Protein AF-0000000087095714 (afdb_homodimer)

Sequence (346 aa):
MQPAPKSRKRKSDAVEASDDAPAPKKATTTKKKKDDDPLPDLSGIALPGDDDMSVPIYDSCQAVRTKINAHLRKPGVTKAAYGADSEHKIAGNLLTNFLAKKGPTAGNTSSVFYAAYVFFEKLRIRDGKPKNKTREEMEARWGPDGFDREHDSSRGYFCAAGTAPVVDKGGWMMQPAPKSRKRKSDAVEASDDAPAPKKATTTKKKKDDDPLPDLSGIALPGDDDMSVPIYDSCQAVRTKINAHLRKPGVTKAAYGADSEHKIAGNLLTNFLAKKGPTAGNTSSVFYAAYVFFEKLRIRDGKPKNKTREEMEARWGPDGFDREHDSSRGYFCAAGTAPVVDKGGWM

Secondary structure (DSSP, 8-state):
----------------------------------TT-SS---TT---TTGGGT-PPP-S-HHHHHHHHHHHHTSTT--HHHHHHHSSS---HHHHHHHHH--SSSTTTT-HHHHHHHHHHHHHHHHTTPPPPHHHHHHHHHHGGG-S--SS-TT------SSS-----TTS--/----------------------------------TT-SS---TT---TTGGGT-PPP-S-HHHHHHHHHHHHTSTT--HHHHHHHSSS---HHHHHHHHH--SSSTTTT-HHHHHHHHHHHHHHHHTTPPPPHHHHHHHHHHGGG-S--SS-TT------SSS-----TTS--

Solvent-accessible surface area (backbone atoms only — not comparable to full-atom values): 21896 Å² total; per-residue (Å²): 138,84,83,79,80,81,77,79,79,77,83,75,79,77,76,78,75,78,75,72,65,75,73,76,76,79,73,78,70,74,77,69,78,56,92,78,49,70,65,81,86,57,84,87,58,82,58,82,45,48,89,62,64,57,51,59,38,58,61,42,38,40,55,49,43,51,52,51,54,56,53,50,67,38,82,82,44,43,71,66,55,57,21,59,69,35,94,52,66,39,36,66,66,54,47,52,52,51,63,68,49,66,54,57,46,40,52,42,59,38,64,53,52,54,36,50,49,54,51,52,52,45,50,34,59,74,69,67,49,76,84,51,70,67,40,54,51,35,41,71,72,46,41,88,63,26,51,72,49,77,65,64,62,69,65,55,77,76,56,58,88,75,66,77,76,71,77,53,88,85,78,56,130,138,84,85,80,79,79,77,78,80,79,80,75,80,75,77,77,75,79,74,74,65,74,74,75,76,76,70,76,70,73,77,69,80,55,94,79,48,69,64,80,87,58,85,87,60,83,56,81,45,49,88,63,63,56,52,59,38,59,61,42,38,40,55,50,44,52,51,50,53,57,53,50,66,37,82,82,43,43,70,65,56,57,21,59,69,35,95,52,66,40,37,65,65,56,47,51,55,53,62,70,48,67,54,56,44,40,52,41,59,40,63,53,51,54,35,50,49,53,51,53,53,46,49,34,58,75,69,68,49,75,84,51,72,65,40,54,52,35,42,70,72,45,41,88,63,27,52,72,49,77,64,64,62,69,64,57,76,77,59,58,88,76,66,75,79,72,78,55,87,86,76,59,132

InterPro domains:
  IPR056143 Domain of unknown function DUF7726 [PF24852] (55-129)

Foldseek 3Di:
DDPDDPDDPDPPPPPPPPPPPPDPDPPPPPPPPPPPQPADDLVVPDDPPVVVLQQAFLFFLQRLLVVVVVVCPDPPHHLQCVQPRFPHHDDSVLNVVSNPDDDRQACLQPPCSSRSRVRVVSVCVVVVHDDDPSSVVSCVVVPRRHDDNDDHPPPDPPPPVPDDPPCDDPNDD/DDDDPPPDPDPPPPPPPPCVVPDPPPPPPPPPCPPPQPADDLVPPDDPPVVVLQQAFLFFLQRLLVVVVVVCPDPPHHLQCVQPRFPHHDDSVLNVVSNPDDDRQACLQPPCSSRSRVRVVSVCVVVVHDDDPSSVVSCVVVPRRHDDNDDHPPPDPPPPVPDDPPPDDPNDD

Structure (mmCIF, N/CA/C/O backbone):
data_AF-0000000087095714-model_v1
#
loop_
_entity.id
_entity.type
_entity.pdbx_description
1 polymer 'DUF7726 domain-containing protein'
#
loop_
_atom_site.group_PDB
_atom_site.id
_atom_site.type_symbol
_atom_site.label_atom_id
_atom_site.label_alt_id
_atom_site.label_comp_id
_atom_site.label_asym_id
_atom_site.label_entity_id
_atom_site.label_seq_id
_atom_site.pdbx_PDB_ins_code
_atom_site.Cartn_x
_atom_site.Cartn_y
_atom_site.Cartn_z
_atom_site.occupancy
_atom_site.B_iso_or_equiv
_atom_site.auth_seq_id
_atom_site.auth_comp_id
_atom_site.auth_asym_id
_atom_site.auth_atom_id
_atom_site.pdbx_PDB_model_num
ATOM 1 N N . MET A 1 1 ? 56.344 -67.938 4.688 1 30.33 1 MET A N 1
ATOM 2 C CA . MET A 1 1 ? 55.906 -67.062 5.785 1 30.33 1 MET A CA 1
ATOM 3 C C . MET A 1 1 ? 54.438 -66.688 5.609 1 30.33 1 MET A C 1
ATOM 5 O O . MET A 1 1 ? 53.969 -66.562 4.484 1 30.33 1 MET A O 1
ATOM 9 N N . GLN A 1 2 ? 53.562 -66.875 6.691 1 33.34 2 GLN A N 1
ATOM 10 C CA . GLN A 1 2 ? 52.156 -67.062 6.934 1 33.34 2 GLN A CA 1
ATOM 11 C C . GLN A 1 2 ? 51.406 -65.75 6.715 1 33.34 2 GLN A C 1
ATOM 13 O O . GLN A 1 2 ? 51.844 -64.688 7.137 1 33.34 2 GLN A O 1
ATOM 18 N N . PRO A 1 3 ? 50.5 -65.625 5.664 1 35.03 3 PRO A N 1
ATOM 19 C CA . PRO A 1 3 ? 49.75 -64.438 5.223 1 35.03 3 PRO A CA 1
ATOM 20 C C . PRO A 1 3 ? 48.906 -63.812 6.336 1 35.03 3 PRO A C 1
ATOM 22 O O . PRO A 1 3 ? 48.469 -64.5 7.242 1 35.03 3 PRO A O 1
ATOM 25 N N . ALA A 1 4 ? 49.188 -62.562 6.836 1 38.31 4 ALA A N 1
ATOM 26 C CA . ALA A 1 4 ? 48.688 -61.781 7.969 1 38.31 4 ALA A CA 1
ATOM 27 C C . ALA A 1 4 ? 47.156 -61.688 7.891 1 38.31 4 ALA A C 1
ATOM 29 O O . ALA A 1 4 ? 46.594 -61.469 6.809 1 38.31 4 ALA A O 1
ATOM 30 N N . PRO A 1 5 ? 46.375 -62.156 8.922 1 32.22 5 PRO A N 1
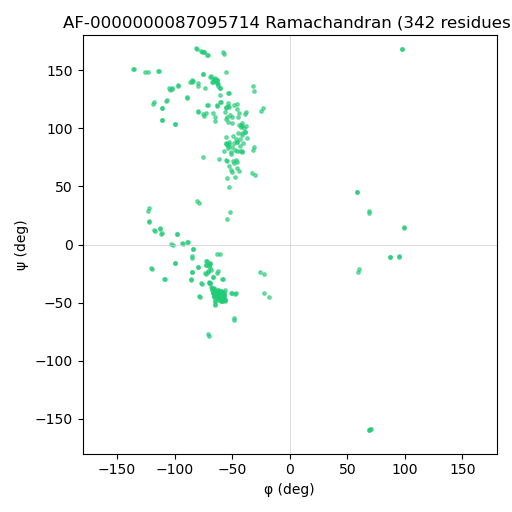ATOM 31 C CA . PRO A 1 5 ? 44.906 -62.375 9.031 1 32.22 5 PRO A CA 1
ATOM 32 C C . PRO A 1 5 ? 44.125 -61.062 8.938 1 32.22 5 PRO A C 1
ATOM 34 O O . PRO A 1 5 ? 44.594 -60 9.406 1 32.22 5 PRO A O 1
ATOM 37 N N . LYS A 1 6 ? 43.438 -60.781 7.816 1 33.06 6 LYS A N 1
ATOM 38 C CA . LYS A 1 6 ? 42.625 -59.625 7.5 1 33.06 6 LYS A CA 1
ATOM 39 C C . LYS A 1 6 ? 41.562 -59.375 8.57 1 33.06 6 LYS A C 1
ATOM 41 O O . LYS A 1 6 ? 40.781 -60.281 8.859 1 33.06 6 LYS A O 1
ATOM 46 N N . SER A 1 7 ? 41.938 -58.656 9.742 1 27.3 7 SER A N 1
ATOM 47 C CA . SER A 1 7 ? 41.094 -58.438 10.906 1 27.3 7 SER A CA 1
ATOM 48 C C . SER A 1 7 ? 39.75 -57.812 10.508 1 27.3 7 SER A C 1
ATOM 50 O O . SER A 1 7 ? 39.656 -57.031 9.57 1 27.3 7 SER A O 1
ATOM 52 N N . ARG A 1 8 ? 38.625 -58.562 10.805 1 28.52 8 ARG A N 1
ATOM 53 C CA . ARG A 1 8 ? 37.188 -58.375 10.641 1 28.52 8 ARG A CA 1
ATOM 54 C C . ARG A 1 8 ? 36.719 -57.094 11.352 1 28.52 8 ARG A C 1
ATOM 56 O O . ARG A 1 8 ? 36.812 -57 12.578 1 28.52 8 ARG A O 1
ATOM 63 N N . LYS A 1 9 ? 36.906 -55.938 10.719 1 26.12 9 LYS A N 1
ATOM 64 C CA . LYS A 1 9 ? 36.469 -54.688 11.289 1 26.12 9 LYS A CA 1
ATOM 65 C C . LYS A 1 9 ? 35.031 -54.75 11.734 1 26.12 9 LYS A C 1
ATOM 67 O O . LYS A 1 9 ? 34.156 -55.156 10.969 1 26.12 9 LYS A O 1
ATOM 72 N N . ARG A 1 10 ? 34.75 -54.844 13.086 1 25.97 10 ARG A N 1
ATOM 73 C CA . ARG A 1 10 ? 33.5 -54.906 13.852 1 25.97 10 ARG A CA 1
ATOM 74 C C . ARG A 1 10 ? 32.594 -53.719 13.547 1 25.97 10 ARG A C 1
ATOM 76 O O . ARG A 1 10 ? 33.031 -52.562 13.578 1 25.97 10 ARG A O 1
ATOM 83 N N . LYS A 1 11 ? 31.453 -53.906 12.812 1 26.06 11 LYS A N 1
ATOM 84 C CA . LYS A 1 11 ? 30.328 -53.062 12.445 1 26.06 11 LYS A CA 1
ATOM 85 C C . LYS A 1 11 ? 29.734 -52.375 13.68 1 26.06 11 LYS A C 1
ATOM 87 O O . LYS A 1 11 ? 29.266 -53.062 14.594 1 26.06 11 LYS A O 1
ATOM 92 N N . SER A 1 12 ? 30.312 -51.281 14.273 1 24.48 12 SER A N 1
ATOM 93 C CA . SER A 1 12 ? 29.828 -50.531 15.43 1 24.48 12 SER A CA 1
ATOM 94 C C . SER A 1 12 ? 28.375 -50.094 15.227 1 24.48 12 SER A C 1
ATOM 96 O O . SER A 1 12 ? 27.969 -49.812 14.102 1 24.48 12 SER A O 1
ATOM 98 N N . ASP A 1 13 ? 27.469 -50.562 16.078 1 25.06 13 ASP A N 1
ATOM 99 C CA . ASP A 1 13 ? 26.031 -50.375 16.328 1 25.06 13 ASP A CA 1
ATOM 100 C C . ASP A 1 13 ? 25.719 -48.875 16.516 1 25.06 13 ASP A C 1
ATOM 102 O O . ASP A 1 13 ? 26.156 -48.281 17.5 1 25.06 13 ASP A O 1
ATOM 106 N N . ALA A 1 14 ? 25.75 -48.062 15.484 1 26.06 14 ALA A N 1
ATOM 107 C CA . ALA A 1 14 ? 25.391 -46.656 15.578 1 26.06 14 ALA A CA 1
ATOM 108 C C . ALA A 1 14 ? 24.016 -46.5 16.219 1 26.06 14 ALA A C 1
ATOM 110 O O . ALA A 1 14 ? 23.016 -47.062 15.727 1 26.06 14 ALA A O 1
ATOM 111 N N . VAL A 1 15 ? 23.891 -46.438 17.594 1 28.61 15 VAL A N 1
ATOM 112 C CA . VAL A 1 15 ? 22.719 -46.031 18.375 1 28.61 15 VAL A CA 1
ATOM 113 C C . VAL A 1 15 ? 22.109 -44.75 17.797 1 28.61 15 VAL A C 1
ATOM 115 O O . VAL A 1 15 ? 22.812 -43.781 17.594 1 28.61 15 VAL A O 1
ATOM 118 N N . GLU A 1 16 ? 21.203 -44.906 16.844 1 26.78 16 GLU A N 1
ATOM 119 C CA . GLU A 1 16 ? 20.359 -43.844 16.312 1 26.78 16 GLU A CA 1
ATOM 120 C C . GLU A 1 16 ? 19.766 -43 17.422 1 26.78 16 GLU A C 1
ATOM 122 O O . GLU A 1 16 ? 19.016 -43.469 18.266 1 26.78 16 GLU A O 1
ATOM 127 N N . ALA A 1 17 ? 20.594 -42.156 18.141 1 26.88 17 ALA A N 1
ATOM 128 C CA . ALA A 1 17 ? 20.125 -41.219 19.156 1 26.88 17 ALA A CA 1
ATOM 129 C C . ALA A 1 17 ? 18.953 -40.375 18.641 1 26.88 17 ALA A C 1
ATOM 131 O O . ALA A 1 17 ? 19.031 -39.781 17.562 1 26.88 17 ALA A O 1
ATOM 132 N N . SER A 1 18 ? 17.75 -40.875 18.922 1 26.66 18 SER A N 1
ATOM 133 C CA . SER A 1 18 ? 16.469 -40.219 18.734 1 26.66 18 SER A CA 1
ATOM 134 C C . SER A 1 18 ? 16.453 -38.844 19.391 1 26.66 18 SER A C 1
ATOM 136 O O . SER A 1 18 ? 16.297 -38.719 20.609 1 26.66 18 SER A O 1
ATOM 138 N N . ASP A 1 19 ? 17.453 -37.969 19.156 1 25.64 19 ASP A N 1
ATOM 139 C CA . ASP A 1 19 ? 17.453 -36.688 19.859 1 25.64 19 ASP A CA 1
ATOM 140 C C . ASP A 1 19 ? 16.141 -35.938 19.625 1 25.64 19 ASP A C 1
ATOM 142 O O . ASP A 1 19 ? 15.867 -35.469 18.516 1 25.64 19 ASP A O 1
ATOM 146 N N . ASP A 1 20 ? 15.086 -36.375 20.219 1 29.62 20 ASP A N 1
ATOM 147 C CA . ASP A 1 20 ? 13.82 -35.656 20.297 1 29.62 20 ASP A CA 1
ATOM 148 C C . ASP A 1 20 ? 14.023 -34.25 20.875 1 29.62 20 ASP A C 1
ATOM 150 O O . ASP A 1 20 ? 13.898 -34.062 22.078 1 29.62 20 ASP A O 1
ATOM 154 N N . ALA A 1 21 ? 15.188 -33.688 20.828 1 32.25 21 ALA A N 1
ATOM 155 C CA . ALA A 1 21 ? 15.203 -32.406 21.547 1 32.25 21 ALA A CA 1
ATOM 156 C C . ALA A 1 21 ? 14.078 -31.5 21.078 1 32.25 21 ALA A C 1
ATOM 158 O O . ALA A 1 21 ? 13.852 -31.359 19.875 1 32.25 21 ALA A O 1
ATOM 159 N N . PRO A 1 22 ? 13.094 -31.312 22.062 1 32.53 22 PRO A N 1
ATOM 160 C CA . PRO A 1 22 ? 11.961 -30.422 21.797 1 32.53 22 PRO A CA 1
ATOM 161 C C . PRO A 1 22 ? 12.383 -29.094 21.156 1 32.53 22 PRO A C 1
ATOM 163 O O . PRO A 1 22 ? 13.484 -28.609 21.422 1 32.53 22 PRO A O 1
ATOM 166 N N . ALA A 1 23 ? 12.023 -28.953 19.891 1 34.16 23 ALA A N 1
ATOM 167 C CA . ALA A 1 23 ? 12.273 -27.734 19.125 1 34.16 23 ALA A CA 1
ATOM 168 C C . ALA A 1 23 ? 12 -26.5 19.984 1 34.16 23 ALA A C 1
ATOM 170 O O . ALA A 1 23 ? 11.031 -26.453 20.75 1 34.16 23 ALA A O 1
ATOM 171 N N . PRO A 1 24 ? 13.094 -25.781 20.484 1 30.22 24 PRO A N 1
ATOM 172 C CA . PRO A 1 24 ? 12.898 -24.562 21.281 1 30.22 24 PRO A CA 1
ATOM 173 C C . PRO A 1 24 ? 11.742 -23.703 20.781 1 30.22 24 PRO A C 1
ATOM 175 O O . PRO A 1 24 ? 11.445 -23.688 19.594 1 30.22 24 PRO A O 1
ATOM 178 N N . LYS A 1 25 ? 10.688 -23.578 21.578 1 27.48 25 LYS A N 1
ATOM 179 C CA . LYS A 1 25 ? 9.578 -22.641 21.391 1 27.48 25 LYS A CA 1
ATOM 180 C C . LYS A 1 25 ? 10.086 -21.281 20.938 1 27.48 25 LYS A C 1
ATOM 182 O O . LYS A 1 25 ? 11.023 -20.734 21.531 1 27.48 25 LYS A O 1
ATOM 187 N N . LYS A 1 26 ? 10.094 -21 19.609 1 27.58 26 LYS A N 1
ATOM 188 C CA . LYS A 1 26 ? 10.391 -19.672 19.078 1 27.58 26 LYS A CA 1
ATOM 189 C C . LYS A 1 26 ? 9.75 -18.578 19.922 1 27.58 26 LYS A C 1
ATOM 191 O O . LYS A 1 26 ? 8.531 -18.547 20.094 1 27.58 26 LYS A O 1
ATOM 196 N N . ALA A 1 27 ? 10.375 -18.031 21.031 1 28.53 27 ALA A N 1
ATOM 197 C CA . ALA A 1 27 ? 9.984 -16.891 21.844 1 28.53 27 ALA A CA 1
ATOM 198 C C . ALA A 1 27 ? 9.406 -15.773 20.984 1 28.53 27 ALA A C 1
ATOM 200 O O . ALA A 1 27 ? 9.992 -15.398 19.969 1 28.53 27 ALA A O 1
ATOM 201 N N . THR A 1 28 ? 8.156 -15.703 20.891 1 27.33 28 THR A N 1
ATOM 202 C CA . THR A 1 28 ? 7.488 -14.516 20.359 1 27.33 28 THR A CA 1
ATOM 203 C C . THR A 1 28 ? 8.086 -13.25 20.984 1 27.33 28 THR A C 1
ATOM 205 O O . THR A 1 28 ? 7.969 -13.023 22.188 1 27.33 28 THR A O 1
ATOM 208 N N . THR A 1 29 ? 9.344 -12.938 20.719 1 26.97 29 THR A N 1
ATOM 209 C CA . THR A 1 29 ? 9.922 -11.703 21.25 1 26.97 29 THR A CA 1
ATOM 210 C C . THR A 1 29 ? 8.992 -10.523 20.984 1 26.97 29 THR A C 1
ATOM 212 O O . THR A 1 29 ? 8.68 -10.203 19.844 1 26.97 29 THR A O 1
ATOM 215 N N . THR A 1 30 ? 8.078 -10.281 21.859 1 27.86 30 THR A N 1
ATOM 216 C CA . THR A 1 30 ? 7.48 -8.953 21.875 1 27.86 30 THR A CA 1
ATOM 217 C C . THR A 1 30 ? 8.555 -7.875 21.828 1 27.86 30 THR A C 1
ATOM 219 O O . THR A 1 30 ? 9.406 -7.801 22.719 1 27.86 30 THR A O 1
ATOM 222 N N . LYS A 1 31 ? 9.156 -7.477 20.703 1 29.41 31 LYS A N 1
ATOM 223 C CA . LYS A 1 31 ? 10.133 -6.391 20.625 1 29.41 31 LYS A CA 1
ATOM 224 C C . LYS A 1 31 ? 9.703 -5.207 21.5 1 29.41 31 LYS A C 1
ATOM 226 O O . LYS A 1 31 ? 8.695 -4.559 21.219 1 29.41 31 LYS A O 1
ATOM 231 N N . LYS A 1 32 ? 9.875 -5.168 22.75 1 31.06 32 LYS A N 1
ATOM 232 C CA . LYS A 1 32 ? 9.867 -3.941 23.531 1 31.06 32 LYS A CA 1
ATOM 233 C C . LYS A 1 32 ? 10.625 -2.824 22.828 1 31.06 32 LYS A C 1
ATOM 235 O O . LYS A 1 32 ? 11.766 -3.014 22.406 1 31.06 32 LYS A O 1
ATOM 240 N N . LYS A 1 33 ? 9.938 -1.82 22.172 1 40.66 33 LYS A N 1
ATOM 241 C CA . LYS A 1 33 ? 10.625 -0.639 21.656 1 40.66 33 LYS A CA 1
ATOM 242 C C . LYS A 1 33 ? 11.734 -0.194 22.609 1 40.66 33 LYS A C 1
ATOM 244 O O . LYS A 1 33 ? 11.5 -0.056 23.812 1 40.66 33 LYS A O 1
ATOM 249 N N . LYS A 1 34 ? 12.875 -0.457 22.359 1 39 34 LYS A N 1
ATOM 250 C CA . LYS A 1 34 ? 13.992 0.054 23.156 1 39 34 LYS A CA 1
ATOM 251 C C . LYS A 1 34 ? 13.82 1.544 23.438 1 39 34 LYS A C 1
ATOM 253 O O . LYS A 1 34 ? 13.312 2.291 22.594 1 39 34 LYS A O 1
ATOM 258 N N . ASP A 1 35 ? 13.68 2.006 24.625 1 46.06 35 ASP A N 1
ATOM 259 C CA . ASP A 1 35 ? 13.727 3.371 25.141 1 46.06 35 ASP A CA 1
ATOM 260 C C . ASP A 1 35 ? 14.5 4.289 24.203 1 46.06 35 ASP A C 1
ATOM 262 O O . ASP A 1 35 ? 14.273 5.5 24.172 1 46.06 35 ASP A O 1
ATOM 266 N N . ASP A 1 36 ? 15.406 3.744 23.406 1 48.72 36 ASP A N 1
ATOM 267 C CA . ASP A 1 36 ? 16.266 4.574 22.562 1 48.72 36 ASP A CA 1
ATOM 268 C C . ASP A 1 36 ? 15.719 4.664 21.141 1 48.72 36 ASP A C 1
ATOM 270 O O . ASP A 1 36 ? 16.438 5.066 20.219 1 48.72 36 ASP A O 1
ATOM 274 N N . ASP A 1 37 ? 14.531 4.168 20.969 1 57.38 37 ASP A N 1
ATOM 275 C CA . ASP A 1 37 ? 14 4.234 19.609 1 57.38 37 ASP A CA 1
ATOM 276 C C . ASP A 1 37 ? 13.562 5.652 19.25 1 57.38 37 ASP A C 1
ATOM 278 O O . ASP A 1 37 ? 12.711 6.238 19.938 1 57.38 37 ASP A O 1
ATOM 282 N N . PRO A 1 38 ? 14.281 6.211 18.391 1 66.31 38 PRO A N 1
ATOM 283 C CA . PRO A 1 38 ? 13.984 7.602 18.031 1 66.31 38 PRO A CA 1
ATOM 284 C C . PRO A 1 38 ? 12.586 7.781 17.453 1 66.31 38 PRO A C 1
ATOM 286 O O . PRO A 1 38 ? 12.07 8.898 17.406 1 66.31 38 PRO A O 1
ATOM 289 N N . LEU A 1 39 ? 11.93 6.531 17.203 1 74.56 39 LEU A N 1
ATOM 290 C CA . LEU A 1 39 ? 10.594 6.695 16.656 1 74.56 39 LEU A CA 1
ATOM 291 C C . LEU A 1 39 ? 9.539 6.609 17.75 1 74.56 39 LEU A C 1
ATOM 293 O O . LEU A 1 39 ? 9.656 5.793 18.672 1 74.56 39 LEU A O 1
ATOM 297 N N . PRO A 1 40 ? 8.578 7.52 17.672 1 82.62 40 PRO A N 1
ATOM 298 C CA . PRO A 1 40 ? 7.52 7.531 18.688 1 82.62 40 PRO A CA 1
ATOM 299 C C . PRO A 1 40 ? 6.652 6.277 18.641 1 82.62 40 PRO A C 1
ATOM 301 O O . PRO A 1 40 ? 6.457 5.688 17.578 1 82.62 40 PRO A O 1
ATOM 304 N N . ASP A 1 41 ? 6.27 5.852 19.812 1 85.12 41 ASP A N 1
ATOM 305 C CA . ASP A 1 41 ? 5.277 4.781 19.875 1 85.12 41 ASP A CA 1
ATOM 306 C C . ASP A 1 41 ? 3.867 5.324 19.656 1 85.12 41 ASP A C 1
ATOM 308 O O . ASP A 1 41 ? 3.34 6.059 20.5 1 85.12 41 ASP A O 1
ATOM 312 N N . LEU A 1 42 ? 3.295 4.902 18.547 1 91.25 42 LEU A N 1
ATOM 313 C CA . LEU A 1 42 ? 1.992 5.438 18.156 1 91.25 42 LEU A CA 1
ATOM 314 C C . LEU A 1 42 ? 0.91 4.371 18.281 1 91.25 42 LEU A C 1
ATOM 316 O O . LEU A 1 42 ? -0.236 4.598 17.875 1 91.25 42 LEU A O 1
ATOM 320 N N . SER A 1 43 ? 1.211 3.27 18.859 1 87.56 43 SER A N 1
ATOM 321 C CA . SER A 1 43 ? 0.303 2.129 18.891 1 87.56 43 SER A CA 1
ATOM 322 C C . SER A 1 43 ? -0.919 2.41 19.75 1 87.56 43 SER A C 1
ATOM 324 O O . SER A 1 43 ? -1.981 1.819 19.547 1 87.56 43 SER A O 1
ATOM 326 N N . GLY A 1 44 ? -0.826 3.299 20.594 1 89.94 44 GLY A N 1
ATOM 327 C CA . GLY A 1 44 ? -1.934 3.607 21.484 1 89.94 44 GLY A CA 1
ATOM 328 C C . GLY A 1 44 ? -2.891 4.637 20.922 1 89.94 44 GLY A C 1
ATOM 329 O O . GLY A 1 44 ? -3.896 4.973 21.547 1 89.94 44 GLY A O 1
ATOM 330 N N . ILE A 1 45 ? -2.658 5.09 19.75 1 93.25 45 ILE A N 1
ATOM 331 C CA . ILE A 1 45 ? -3.477 6.133 19.141 1 93.25 45 ILE A CA 1
ATOM 332 C C . ILE A 1 45 ? -4.273 5.543 17.969 1 93.25 45 ILE A C 1
ATOM 334 O O . ILE A 1 45 ? -3.695 5.055 17 1 93.25 45 ILE A O 1
ATOM 338 N N . ALA A 1 46 ? -5.598 5.582 18.109 1 93.25 46 ALA A N 1
ATOM 339 C CA . ALA A 1 46 ? -6.477 5.066 17.062 1 93.25 46 ALA A CA 1
ATOM 340 C C . ALA A 1 46 ? -7.121 6.203 16.281 1 93.25 46 ALA A C 1
ATOM 342 O O . ALA A 1 46 ? -7.535 7.211 16.859 1 93.25 46 ALA A O 1
ATOM 343 N N . LEU A 1 47 ? -7.078 6.012 14.984 1 94.94 47 LEU A N 1
ATOM 344 C CA . LEU A 1 47 ? -7.809 6.926 14.109 1 94.94 47 LEU A CA 1
ATOM 345 C C . LEU A 1 47 ? -9.047 6.25 13.531 1 94.94 47 LEU A C 1
ATOM 347 O O . LEU A 1 47 ? -8.961 5.172 12.945 1 94.94 47 LEU A O 1
ATOM 351 N N . PRO A 1 48 ? -10.203 6.934 13.797 1 94.69 48 PRO A N 1
ATOM 352 C CA . PRO A 1 48 ? -11.391 6.34 13.18 1 94.69 48 PRO A CA 1
ATOM 353 C C . PRO A 1 48 ? -11.219 6.117 11.68 1 94.69 48 PRO A C 1
ATOM 355 O O . PRO A 1 48 ? -10.75 7.008 10.969 1 94.69 48 PRO A O 1
ATOM 358 N N . GLY A 1 49 ? -11.555 4.859 11.195 1 92.75 49 GLY A N 1
ATOM 359 C CA . GLY A 1 49 ? -11.445 4.539 9.781 1 92.75 49 GLY A CA 1
ATOM 360 C C . GLY A 1 49 ? -10.133 3.867 9.422 1 92.75 49 GLY A C 1
ATOM 361 O O . GLY A 1 49 ? -10 3.287 8.344 1 92.75 49 GLY A O 1
ATOM 362 N N . ASP A 1 50 ? -9.195 3.826 10.281 1 92 50 ASP A N 1
ATOM 363 C CA . ASP A 1 50 ? -7.863 3.316 9.961 1 92 50 ASP A CA 1
ATOM 364 C C . ASP A 1 50 ? -7.891 1.806 9.742 1 92 50 ASP A C 1
ATOM 366 O O . ASP A 1 50 ? -7.129 1.278 8.93 1 92 50 ASP A O 1
ATOM 370 N N . ASP A 1 51 ? -8.742 1.089 10.422 1 84.88 51 ASP A N 1
ATOM 371 C CA . ASP A 1 51 ? -8.812 -0.365 10.305 1 84.88 51 ASP A CA 1
ATOM 372 C C . ASP A 1 51 ? -9.109 -0.781 8.859 1 84.88 51 ASP A C 1
ATOM 374 O O . ASP A 1 51 ? -8.727 -1.869 8.43 1 84.88 51 ASP A O 1
ATOM 378 N N . ASP A 1 52 ? -9.789 0.02 8.156 1 84.56 52 ASP A N 1
ATOM 379 C CA . ASP A 1 52 ? -10.109 -0.277 6.762 1 84.56 52 ASP A CA 1
ATOM 380 C C . ASP A 1 52 ? -9.398 0.692 5.816 1 84.56 52 ASP A C 1
ATOM 382 O O . ASP A 1 52 ? -9.781 0.823 4.652 1 84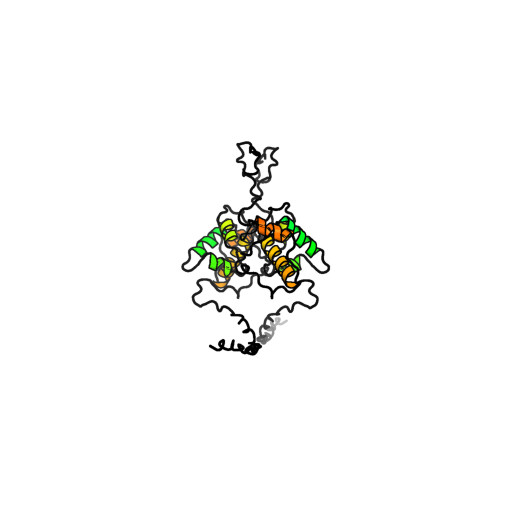.56 52 ASP A O 1
ATOM 386 N N . MET A 1 53 ? -8.445 1.405 6.324 1 89.5 53 MET A N 1
ATOM 387 C CA . MET A 1 53 ? -7.613 2.33 5.559 1 89.5 53 MET A CA 1
ATOM 388 C C . MET A 1 53 ? -8.469 3.396 4.879 1 89.5 53 MET A C 1
ATOM 390 O O . MET A 1 53 ? -8.281 3.684 3.695 1 89.5 53 MET A O 1
ATOM 394 N N . SER A 1 54 ? -9.406 3.936 5.637 1 91.75 54 SER A N 1
ATOM 395 C CA . SER A 1 54 ? -10.344 4.891 5.051 1 91.75 54 SER A CA 1
ATOM 396 C C . SER A 1 54 ? -10.297 6.227 5.789 1 91.75 54 SER A C 1
ATOM 398 O O . SER A 1 54 ? -11.242 7.02 5.707 1 91.75 54 SER A O 1
ATOM 400 N N . VAL A 1 55 ? -9.258 6.441 6.492 1 95.44 55 VAL A N 1
ATOM 401 C CA . VAL A 1 55 ? -9.086 7.746 7.121 1 95.44 55 VAL A CA 1
ATOM 402 C C . VAL A 1 55 ? -9.047 8.836 6.055 1 95.44 55 VAL A C 1
ATOM 404 O O . VAL A 1 55 ? -8.242 8.766 5.117 1 95.44 55 VAL A O 1
ATOM 407 N N . PRO A 1 56 ? -9.977 9.82 6.18 1 96.5 56 PRO A N 1
ATOM 408 C CA . PRO A 1 56 ? -9.836 10.93 5.227 1 96.5 56 PRO A CA 1
ATOM 409 C C . PRO A 1 56 ? -8.531 11.695 5.395 1 96.5 56 PRO A C 1
ATOM 411 O O . PRO A 1 56 ? -8.078 11.914 6.523 1 96.5 56 PRO A O 1
ATOM 414 N N . ILE A 1 57 ? -7.938 12.047 4.27 1 97.25 57 ILE A N 1
ATOM 415 C CA . ILE A 1 57 ? -6.66 12.75 4.285 1 97.25 57 ILE A CA 1
ATOM 416 C C . ILE A 1 57 ? -6.879 14.234 4.008 1 97.25 57 ILE A C 1
ATOM 418 O O . ILE A 1 57 ? -7.613 14.602 3.084 1 97.25 57 ILE A O 1
ATOM 422 N N . TYR A 1 58 ? -6.258 15.117 4.793 1 97.62 58 TYR A N 1
ATOM 423 C CA . TYR A 1 58 ? -6.434 16.547 4.629 1 97.62 58 TYR A CA 1
ATOM 424 C C . TYR A 1 58 ? -5.098 17.25 4.383 1 97.62 58 TYR A C 1
ATOM 426 O O . TYR A 1 58 ? -4.867 18.359 4.859 1 97.62 58 TYR A O 1
ATOM 434 N N . ASP A 1 59 ? -4.215 16.516 3.736 1 97.19 59 ASP A N 1
ATOM 435 C CA . ASP A 1 59 ? -2.945 17 3.217 1 97.19 59 ASP A CA 1
ATOM 436 C C . ASP A 1 59 ? -2.803 16.688 1.728 1 97.19 59 ASP A C 1
ATOM 438 O O . ASP A 1 59 ? -3.344 15.703 1.24 1 97.19 59 ASP A O 1
ATOM 442 N N . SER A 1 60 ? -2.107 17.547 1.051 1 95.19 60 SER A N 1
ATOM 443 C CA . SER A 1 60 ? -1.71 17.203 -0.31 1 95.19 60 SER A CA 1
ATOM 444 C C . SER A 1 60 ? -0.541 16.234 -0.315 1 95.19 60 SER A C 1
ATOM 446 O O . SER A 1 60 ? 0.126 16.047 0.706 1 95.19 60 SER A O 1
ATOM 448 N N . CYS A 1 61 ? -0.339 15.695 -1.448 1 95.44 61 CYS A N 1
ATOM 449 C CA . CYS A 1 61 ? 0.804 14.805 -1.58 1 95.44 61 CYS A CA 1
ATOM 450 C C . CYS A 1 61 ? 2.111 15.547 -1.336 1 95.44 61 CYS A C 1
ATOM 452 O O . CYS A 1 61 ? 3.018 15.023 -0.685 1 95.44 61 CYS A O 1
ATOM 454 N N . GLN A 1 62 ? 2.148 16.75 -1.829 1 95.81 62 GLN A N 1
ATOM 455 C CA . GLN A 1 62 ? 3.359 17.547 -1.622 1 95.81 62 GLN A CA 1
ATOM 456 C C . GLN A 1 62 ? 3.578 17.844 -0.14 1 95.81 62 GLN A C 1
ATOM 458 O O .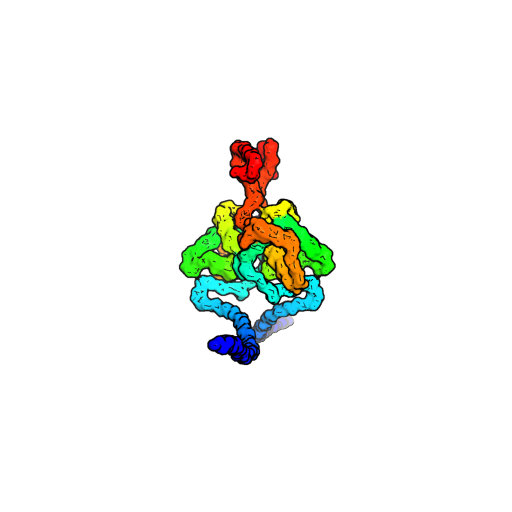 GLN A 1 62 ? 4.707 17.766 0.353 1 95.81 62 GLN A O 1
ATOM 463 N N . ALA A 1 63 ? 2.514 18.172 0.548 1 97.06 63 ALA A N 1
ATOM 464 C CA . ALA A 1 63 ? 2.629 18.438 1.98 1 97.06 63 ALA A CA 1
ATOM 465 C C . ALA A 1 63 ? 3.121 17.203 2.727 1 97.06 63 ALA A C 1
ATOM 467 O O . ALA A 1 63 ? 3.961 17.297 3.623 1 97.06 63 ALA A O 1
ATOM 468 N N . VAL A 1 64 ? 2.641 16.062 2.369 1 97.62 64 VAL A N 1
ATOM 469 C CA . VAL A 1 64 ? 3.047 14.812 3.002 1 97.62 64 VAL A CA 1
ATOM 470 C C . VAL A 1 64 ? 4.516 14.531 2.697 1 97.62 64 VAL A C 1
ATOM 472 O O . VAL A 1 64 ? 5.27 14.109 3.578 1 97.62 64 VAL A O 1
ATOM 475 N N . ARG A 1 65 ? 4.934 14.812 1.478 1 97.88 65 ARG A N 1
ATOM 476 C CA . ARG A 1 65 ? 6.344 14.648 1.135 1 97.88 65 ARG A CA 1
ATOM 477 C C . ARG A 1 65 ? 7.223 15.539 2.002 1 97.88 65 ARG A C 1
ATOM 479 O O . ARG A 1 65 ? 8.273 15.102 2.484 1 97.88 65 ARG A O 1
ATOM 486 N N . THR A 1 66 ? 6.766 16.703 2.199 1 97.69 66 THR A N 1
ATOM 487 C CA . THR A 1 66 ? 7.5 17.656 3.031 1 97.69 66 THR A CA 1
ATOM 488 C C . THR A 1 66 ? 7.609 17.141 4.465 1 97.69 66 THR A C 1
ATOM 490 O O . THR A 1 66 ? 8.68 17.203 5.074 1 97.69 66 THR A O 1
ATOM 493 N N . LYS A 1 67 ? 6.535 16.625 4.984 1 96.56 67 LYS A N 1
ATOM 494 C CA . LYS A 1 67 ? 6.52 16.094 6.34 1 96.56 67 LYS A CA 1
ATOM 495 C C . LYS A 1 67 ? 7.461 14.891 6.465 1 96.56 67 LYS A C 1
ATOM 497 O O . LYS A 1 67 ? 8.203 14.781 7.441 1 96.56 67 LYS A O 1
ATOM 502 N N . ILE A 1 68 ? 7.402 14.008 5.512 1 96.81 68 ILE A N 1
ATOM 503 C CA . ILE A 1 68 ? 8.281 12.836 5.531 1 96.81 68 ILE A CA 1
ATOM 504 C C . ILE A 1 68 ? 9.734 13.289 5.543 1 96.81 68 ILE A C 1
ATOM 506 O O . ILE A 1 68 ? 10.531 12.828 6.367 1 96.81 68 ILE A O 1
ATOM 510 N N . ASN A 1 69 ? 10.039 14.195 4.645 1 97.12 69 ASN A N 1
ATOM 511 C CA . ASN A 1 69 ? 11.414 14.672 4.531 1 97.12 69 ASN A CA 1
ATOM 512 C C . ASN A 1 69 ? 11.891 15.328 5.824 1 97.12 69 ASN A C 1
ATOM 514 O O . ASN A 1 69 ? 13.016 15.086 6.266 1 97.12 69 ASN A O 1
ATOM 518 N N . ALA A 1 70 ? 11.062 16.094 6.375 1 96.19 70 ALA A N 1
ATOM 519 C CA . ALA A 1 70 ? 11.406 16.719 7.648 1 96.19 70 ALA A CA 1
ATOM 520 C C . ALA A 1 70 ? 11.641 15.672 8.727 1 96.19 70 ALA A C 1
ATOM 522 O O . ALA A 1 70 ? 12.57 15.797 9.531 1 96.19 70 ALA A O 1
ATOM 523 N N . HIS A 1 71 ? 10.812 14.703 8.781 1 94 71 HIS A N 1
ATOM 524 C CA . HIS A 1 71 ? 10.938 13.625 9.766 1 94 71 HIS A CA 1
ATOM 525 C C . HIS A 1 71 ? 12.25 12.867 9.578 1 94 71 HIS A C 1
ATOM 527 O O . HIS A 1 71 ? 12.93 12.547 10.555 1 94 71 HIS A O 1
ATOM 533 N N . LEU A 1 72 ? 12.609 12.617 8.398 1 93.75 72 LEU A N 1
ATOM 534 C CA . LEU A 1 72 ? 13.789 11.82 8.078 1 93.75 72 LEU A CA 1
ATOM 535 C C . LEU A 1 72 ? 15.062 12.602 8.375 1 93.75 72 LEU A C 1
ATOM 537 O O . LEU A 1 72 ? 16.141 12.016 8.453 1 93.75 72 LEU A O 1
ATOM 541 N N . ARG A 1 73 ? 14.938 13.844 8.562 1 94 73 ARG A N 1
ATOM 542 C CA . ARG A 1 73 ? 16.094 14.68 8.875 1 94 73 ARG A CA 1
ATOM 543 C C . ARG A 1 73 ? 16.391 14.664 10.367 1 94 73 ARG A C 1
ATOM 545 O O . ARG A 1 73 ? 17.453 15.102 10.805 1 94 73 ARG A O 1
ATOM 552 N N . LYS A 1 74 ? 15.5 14.156 11.094 1 91.62 74 LYS A N 1
ATOM 553 C CA . LYS A 1 74 ? 15.711 14.102 12.539 1 91.62 74 LYS A CA 1
ATOM 554 C C . LYS A 1 74 ? 16.828 13.133 12.898 1 91.62 74 LYS A C 1
ATOM 556 O O . LYS A 1 74 ? 16.969 12.07 12.281 1 91.62 74 LYS A O 1
ATOM 561 N N . PRO A 1 75 ? 17.594 13.477 13.938 1 91.12 75 PRO A N 1
ATOM 562 C CA . PRO A 1 75 ? 18.672 12.57 14.352 1 91.12 75 PRO A CA 1
ATOM 563 C C . PRO A 1 75 ? 18.156 11.195 14.766 1 91.12 75 PRO A C 1
ATOM 565 O O . PRO A 1 75 ? 17.172 11.086 15.484 1 91.12 75 PRO A O 1
ATOM 568 N N . GLY A 1 76 ? 18.859 10.203 14.258 1 88.62 76 GLY A N 1
ATOM 569 C CA . GLY A 1 76 ? 18.547 8.836 14.664 1 88.62 76 GLY A CA 1
ATOM 570 C C . GLY A 1 76 ? 17.453 8.195 13.828 1 88.62 76 GLY A C 1
ATOM 571 O O . GLY A 1 76 ? 17.188 7.004 13.961 1 88.62 76 GLY A O 1
ATOM 572 N N . VAL A 1 77 ? 16.812 9.039 13.039 1 89.12 77 VAL A N 1
ATOM 573 C CA . VAL A 1 77 ? 15.742 8.492 12.211 1 89.12 77 VAL A CA 1
ATOM 574 C C . VAL A 1 77 ? 16.312 8.023 10.875 1 89.12 77 VAL A C 1
ATOM 576 O O . VAL A 1 77 ? 17 8.781 10.188 1 89.12 77 VAL A O 1
ATOM 579 N N . THR A 1 78 ? 15.992 6.688 10.555 1 89.31 78 THR A N 1
ATOM 580 C CA . THR A 1 78 ? 16.375 6.176 9.242 1 89.31 78 THR A CA 1
ATOM 581 C C . THR A 1 78 ? 15.133 5.859 8.406 1 89.31 78 THR A C 1
ATOM 583 O O . THR A 1 78 ? 14.062 5.594 8.953 1 89.31 78 THR A O 1
ATOM 586 N N . LYS A 1 79 ? 15.305 6.016 7.109 1 89.06 79 LYS A N 1
ATOM 587 C CA . LYS A 1 79 ? 14.227 5.656 6.191 1 89.06 79 LYS A CA 1
ATOM 588 C C . LYS A 1 79 ? 13.719 4.25 6.473 1 89.06 79 LYS A C 1
ATOM 590 O O . LYS A 1 79 ? 12.508 4.02 6.516 1 89.06 79 LYS A O 1
ATOM 595 N N . ALA A 1 80 ? 14.633 3.41 6.723 1 86 80 ALA A N 1
ATOM 596 C CA . ALA A 1 80 ? 14.297 2.012 6.977 1 86 80 ALA A CA 1
ATOM 597 C C . ALA A 1 80 ? 13.469 1.868 8.25 1 86 80 ALA A C 1
ATOM 599 O O . ALA A 1 80 ? 12.445 1.179 8.258 1 86 80 ALA A O 1
ATOM 600 N N . ALA A 1 81 ? 13.906 2.479 9.32 1 85.19 81 ALA A N 1
ATOM 601 C CA . ALA A 1 81 ? 13.188 2.402 10.586 1 85.19 81 ALA A CA 1
ATOM 602 C C . ALA A 1 81 ? 11.805 3.037 10.477 1 85.19 81 ALA A C 1
ATOM 604 O O . ALA A 1 81 ? 10.82 2.494 10.984 1 85.19 81 ALA A O 1
ATOM 605 N N . TYR A 1 82 ? 11.719 4.184 9.812 1 89.25 82 TYR A N 1
ATOM 606 C CA . TYR A 1 82 ? 10.445 4.855 9.586 1 89.25 82 TYR A CA 1
ATOM 607 C C . TYR A 1 82 ? 9.477 3.955 8.828 1 89.25 82 TYR A C 1
ATOM 609 O O . TYR A 1 82 ? 8.312 3.826 9.211 1 89.25 82 TYR A O 1
ATOM 617 N N . GLY A 1 83 ? 9.938 3.303 7.824 1 87.19 83 GLY A N 1
ATOM 618 C CA . GLY A 1 83 ? 9.109 2.439 7 1 87.19 83 GLY A CA 1
ATOM 619 C C . GLY A 1 83 ? 8.648 1.187 7.723 1 87.19 83 GLY A C 1
ATOM 620 O O . GLY A 1 83 ? 7.527 0.723 7.523 1 87.19 83 GLY A O 1
ATOM 621 N N . ALA A 1 84 ? 9.453 0.704 8.578 1 78.81 84 ALA A N 1
ATOM 622 C CA . ALA A 1 84 ? 9.203 -0.565 9.25 1 78.81 84 ALA A CA 1
ATOM 623 C C . ALA A 1 84 ? 8.32 -0.363 10.484 1 78.81 84 ALA A C 1
ATOM 625 O O . ALA A 1 84 ? 7.566 -1.258 10.867 1 78.81 84 ALA A O 1
ATOM 626 N N . ASP A 1 85 ? 8.422 0.697 11.062 1 71.5 85 ASP A N 1
ATOM 627 C CA . ASP A 1 85 ? 7.805 0.914 12.367 1 71.5 85 ASP A CA 1
ATOM 628 C C . ASP A 1 85 ? 6.41 1.521 12.227 1 71.5 85 ASP A C 1
ATOM 630 O O . ASP A 1 85 ? 5.676 1.637 13.211 1 71.5 85 ASP A O 1
ATOM 634 N N . SER A 1 86 ? 5.988 1.729 11.086 1 73.62 86 SER A N 1
ATOM 635 C CA . SER A 1 86 ? 4.656 2.293 10.906 1 73.62 86 SER A CA 1
ATOM 636 C C . SER A 1 86 ? 3.586 1.209 10.953 1 73.62 86 SER A C 1
ATOM 638 O O . SER A 1 86 ? 3.867 0.04 10.68 1 73.62 86 SER A O 1
ATOM 640 N N . GLU A 1 87 ? 2.5 1.604 11.602 1 77.81 87 GLU A N 1
ATOM 641 C CA . GLU A 1 87 ? 1.355 0.697 11.57 1 77.81 87 GLU A CA 1
ATOM 642 C C . GLU A 1 87 ? 1.084 0.192 10.156 1 77.81 87 GLU A C 1
ATOM 644 O O . GLU A 1 87 ? 0.748 -0.978 9.969 1 77.81 87 GLU A O 1
ATOM 649 N N . HIS A 1 88 ? 1.186 1.101 9.258 1 87.56 88 HIS A N 1
ATOM 650 C CA . HIS A 1 88 ? 1.167 0.756 7.844 1 87.56 88 HIS A CA 1
ATOM 651 C C . HIS A 1 88 ? 2.578 0.72 7.266 1 87.56 88 HIS A C 1
ATOM 653 O O . HIS A 1 88 ? 3.166 1.769 6.988 1 87.56 88 HIS A O 1
ATOM 659 N N . LYS A 1 89 ? 3.041 -0.46 7.094 1 86.19 89 LYS A N 1
ATOM 660 C CA . LYS A 1 89 ? 4.414 -0.617 6.621 1 86.19 89 LYS A CA 1
ATOM 661 C C . LYS A 1 89 ? 4.586 -0.015 5.227 1 86.19 89 LYS A C 1
ATOM 663 O O . LYS A 1 89 ? 3.705 -0.149 4.375 1 86.19 89 LYS A O 1
ATOM 668 N N . ILE A 1 90 ? 5.73 0.561 5.141 1 89.31 90 ILE A N 1
ATOM 669 C CA . ILE A 1 90 ? 6.074 1.191 3.871 1 89.31 90 ILE A CA 1
ATOM 670 C C . ILE A 1 90 ? 7.312 0.522 3.279 1 89.31 90 ILE A C 1
ATOM 672 O O . ILE A 1 90 ? 8.367 0.475 3.918 1 89.31 90 ILE A O 1
ATOM 676 N N . ALA A 1 91 ? 7.09 0.032 2.082 1 87.94 91 ALA A N 1
ATOM 677 C CA . ALA A 1 91 ? 8.242 -0.502 1.366 1 87.94 91 ALA A CA 1
ATOM 678 C C . ALA A 1 91 ? 9.219 0.611 0.982 1 87.94 91 ALA A C 1
ATOM 680 O O . ALA A 1 91 ? 8.797 1.697 0.578 1 87.94 91 ALA A O 1
ATOM 681 N N . GLY A 1 92 ? 10.57 0.284 1.118 1 87.56 92 GLY A N 1
ATOM 682 C CA . GLY A 1 92 ? 11.594 1.278 0.843 1 87.56 92 GLY A CA 1
ATOM 683 C C . GLY A 1 92 ? 11.508 1.853 -0.559 1 87.56 92 GLY A C 1
ATOM 684 O O . GLY A 1 92 ? 11.594 3.068 -0.744 1 87.56 92 GLY A O 1
ATOM 685 N N . ASN A 1 93 ? 11.305 0.997 -1.51 1 83.94 93 ASN A N 1
ATOM 686 C CA . ASN A 1 93 ? 11.25 1.448 -2.896 1 83.94 93 ASN A CA 1
ATOM 687 C C . ASN A 1 93 ? 10.016 2.309 -3.156 1 83.94 93 ASN A C 1
ATOM 689 O O . ASN A 1 93 ? 10.078 3.277 -3.914 1 83.94 93 ASN A O 1
ATOM 693 N N . LEU A 1 94 ? 8.898 1.967 -2.543 1 88.81 94 LEU A N 1
ATOM 694 C CA . LEU A 1 94 ? 7.688 2.766 -2.703 1 88.81 94 LEU A CA 1
ATOM 695 C C . LEU A 1 94 ? 7.852 4.137 -2.057 1 88.81 94 LEU A C 1
ATOM 697 O O . LEU A 1 94 ? 7.367 5.141 -2.584 1 88.81 94 LEU A O 1
ATOM 701 N N . LEU A 1 95 ? 8.508 4.086 -0.93 1 92.56 95 LEU A N 1
ATOM 702 C CA . LEU A 1 95 ? 8.797 5.355 -0.275 1 92.56 95 LEU A CA 1
ATOM 703 C C . LEU A 1 95 ? 9.656 6.242 -1.166 1 92.56 95 LEU A C 1
ATOM 705 O O . LEU A 1 95 ? 9.344 7.418 -1.368 1 92.56 95 LEU A O 1
ATOM 709 N N . THR A 1 96 ? 10.68 5.672 -1.687 1 91 96 THR A N 1
ATOM 710 C CA . THR A 1 96 ? 11.578 6.402 -2.574 1 9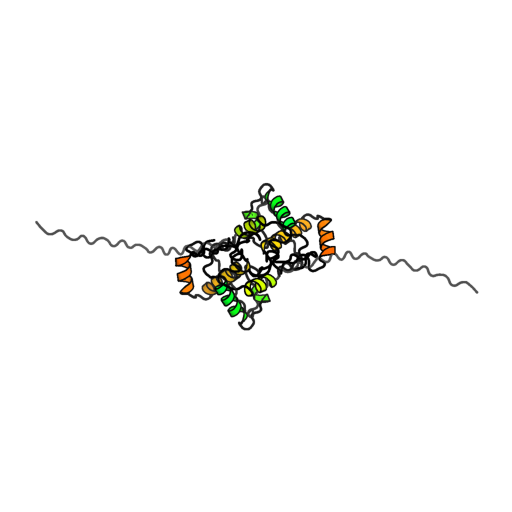1 96 THR A CA 1
ATOM 711 C C . THR A 1 96 ? 10.82 6.938 -3.787 1 91 96 THR A C 1
ATOM 713 O O . THR A 1 96 ? 10.992 8.102 -4.164 1 91 96 THR A O 1
ATOM 716 N N . ASN A 1 97 ? 9.961 6.18 -4.402 1 87.5 97 ASN A N 1
ATOM 717 C CA . ASN A 1 97 ? 9.156 6.598 -5.547 1 87.5 97 ASN A CA 1
ATOM 718 C C . ASN A 1 97 ? 8.219 7.742 -5.188 1 87.5 97 ASN A C 1
ATOM 720 O O . ASN A 1 97 ? 8.078 8.703 -5.949 1 87.5 97 ASN A O 1
ATOM 724 N N . PHE A 1 98 ? 7.59 7.598 -4.109 1 92.94 98 PHE A N 1
ATOM 725 C CA . PHE A 1 98 ? 6.676 8.641 -3.666 1 92.94 98 PHE A CA 1
ATOM 726 C C . PHE A 1 98 ? 7.418 9.961 -3.463 1 92.94 98 PHE A C 1
ATOM 728 O O . PHE A 1 98 ? 6.938 11.016 -3.877 1 92.94 98 PHE A O 1
ATOM 735 N N . LEU A 1 99 ? 8.547 9.906 -2.875 1 95.62 99 LEU A N 1
ATOM 736 C CA . LEU A 1 99 ? 9.312 11.102 -2.543 1 95.62 99 LEU A CA 1
ATOM 737 C C . LEU A 1 99 ? 9.883 11.75 -3.801 1 95.62 99 LEU A C 1
ATOM 739 O O . LEU A 1 99 ? 10.195 12.945 -3.805 1 95.62 99 LEU A O 1
ATOM 743 N N . ALA A 1 100 ? 10.016 10.953 -4.80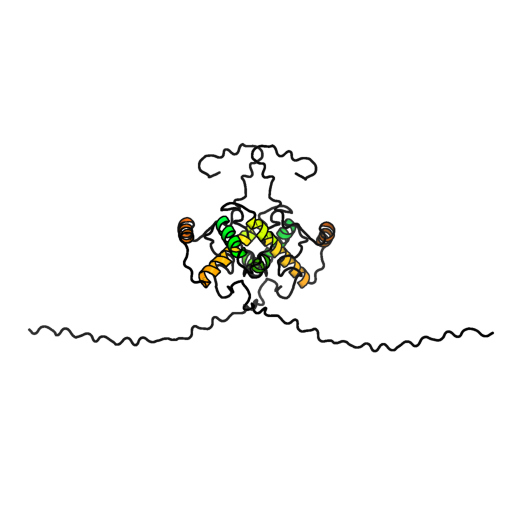9 1 92.75 100 ALA A N 1
ATOM 744 C CA . ALA A 1 100 ? 10.586 11.453 -6.059 1 92.75 100 ALA A CA 1
ATOM 745 C C . ALA A 1 100 ? 9.547 12.219 -6.867 1 92.75 100 ALA A C 1
ATOM 747 O O . ALA A 1 100 ? 9.891 12.961 -7.793 1 92.75 100 ALA A O 1
ATOM 748 N N . LYS A 1 101 ? 8.305 12.031 -6.613 1 90.31 101 LYS A N 1
ATOM 749 C CA . LYS A 1 101 ? 7.238 12.719 -7.332 1 90.31 101 LYS A CA 1
ATOM 750 C C . LYS A 1 101 ? 7.133 14.18 -6.898 1 90.31 101 LYS A C 1
ATOM 752 O O . LYS A 1 101 ? 7.758 14.586 -5.914 1 90.31 101 LYS A O 1
ATOM 757 N N . LYS A 1 102 ? 6.348 14.906 -7.793 1 91.12 102 LYS A N 1
ATOM 758 C CA . LYS A 1 102 ? 6.211 16.344 -7.512 1 91.12 102 LYS A CA 1
ATOM 759 C C . LYS A 1 102 ? 4.766 16.797 -7.684 1 91.12 102 LYS A C 1
ATOM 761 O O . LYS A 1 102 ? 4.016 16.219 -8.469 1 91.12 102 LYS A O 1
ATOM 766 N N . GLY A 1 103 ? 4.457 17.797 -6.926 1 92.44 103 GLY A N 1
ATOM 767 C CA . GLY A 1 103 ? 3.145 18.406 -7.074 1 92.44 103 GLY A CA 1
ATOM 768 C C . GLY A 1 103 ? 2.135 17.906 -6.059 1 92.44 103 GLY A C 1
ATOM 769 O O . GLY A 1 103 ? 2.4 16.938 -5.34 1 92.44 103 GLY A O 1
ATOM 770 N N . PRO A 1 104 ? 1.034 18.547 -5.969 1 92.69 104 PRO A N 1
ATOM 771 C CA . PRO A 1 104 ? 0.063 18.297 -4.898 1 92.69 104 PRO A CA 1
ATOM 772 C C . PRO A 1 104 ? -0.677 16.969 -5.066 1 92.69 104 PRO A C 1
ATOM 774 O O . PRO A 1 104 ? -1.232 16.438 -4.098 1 92.69 104 PRO A O 1
ATOM 777 N N . THR A 1 105 ? -0.642 16.375 -6.297 1 92.25 105 THR A N 1
ATOM 778 C CA . THR A 1 105 ? -1.559 15.266 -6.523 1 92.25 105 THR A CA 1
ATOM 779 C C . THR A 1 105 ? -0.791 13.992 -6.863 1 92.25 105 THR A C 1
ATOM 781 O O . THR A 1 105 ? -1.324 12.883 -6.738 1 92.25 105 THR A O 1
ATOM 784 N N . ALA A 1 106 ? 0.452 14.148 -7.316 1 89.25 106 ALA A N 1
ATOM 785 C CA . ALA A 1 106 ? 1.193 12.969 -7.754 1 89.25 106 ALA A CA 1
ATOM 786 C C . ALA A 1 106 ? 1.413 12 -6.598 1 89.25 106 ALA A C 1
ATOM 788 O O . ALA A 1 106 ? 1.983 12.367 -5.57 1 89.25 106 ALA A O 1
ATOM 789 N N . GLY A 1 107 ? 0.888 10.773 -6.75 1 90.44 107 GLY A N 1
ATOM 790 C CA . GLY A 1 107 ? 1.026 9.766 -5.707 1 90.44 107 GLY A CA 1
ATOM 791 C C . GLY A 1 107 ? -0.203 9.648 -4.828 1 90.44 107 GLY A C 1
ATOM 792 O O . GLY A 1 107 ? -0.172 8.969 -3.801 1 90.44 107 GLY A O 1
ATOM 793 N N . ASN A 1 108 ? -1.32 10.18 -5.238 1 91.38 108 ASN A N 1
ATOM 794 C CA . ASN A 1 108 ? -2.506 10.273 -4.391 1 91.38 108 ASN A CA 1
ATOM 795 C C . ASN A 1 108 ? -3.133 8.906 -4.152 1 91.38 108 ASN A C 1
ATOM 797 O O . ASN A 1 108 ? -3.848 8.711 -3.17 1 91.38 108 ASN A O 1
ATOM 801 N N . THR A 1 109 ? -2.777 7.984 -4.988 1 88.06 109 THR A N 1
ATOM 802 C CA . THR A 1 109 ? -3.359 6.656 -4.836 1 88.06 109 THR A CA 1
ATOM 803 C C . THR A 1 109 ? -2.377 5.707 -4.156 1 88.06 109 THR A C 1
ATOM 805 O O . THR A 1 109 ? -2.67 4.523 -3.977 1 88.06 109 THR A O 1
ATOM 808 N N . SER A 1 110 ? -1.23 6.191 -3.832 1 89.25 110 SER A N 1
ATOM 809 C CA . SER A 1 110 ? -0.202 5.324 -3.264 1 89.25 110 SER A CA 1
ATOM 810 C C . SER A 1 110 ? -0.512 4.977 -1.812 1 89.25 110 SER A C 1
ATOM 812 O O . SER A 1 110 ? -1.075 5.793 -1.079 1 89.25 110 SER A O 1
ATOM 814 N N . SER A 1 111 ? -0.124 3.799 -1.443 1 90.62 111 SER A N 1
ATOM 815 C CA . SER A 1 111 ? -0.245 3.395 -0.046 1 90.62 111 SER A CA 1
ATOM 816 C C . SER A 1 111 ? 0.68 4.215 0.848 1 90.62 111 SER A C 1
ATOM 818 O O . SER A 1 111 ? 0.401 4.398 2.035 1 90.62 111 SER A O 1
ATOM 820 N N . VAL A 1 112 ? 1.772 4.684 0.309 1 93.19 112 VAL A N 1
ATOM 821 C CA . VAL A 1 112 ? 2.709 5.512 1.061 1 93.19 112 VAL A CA 1
ATOM 822 C C . VAL A 1 112 ? 2.016 6.789 1.523 1 93.19 112 VAL A C 1
ATOM 824 O O . VAL A 1 112 ? 2.201 7.227 2.662 1 93.19 112 VAL A O 1
ATOM 827 N N . PHE A 1 113 ? 1.201 7.398 0.626 1 95.44 113 PHE A N 1
ATOM 828 C CA . PHE A 1 113 ? 0.479 8.625 0.945 1 95.44 113 PHE A CA 1
ATOM 829 C C . PHE A 1 113 ? -0.391 8.43 2.182 1 95.44 113 PHE A C 1
ATOM 831 O O . PHE A 1 113 ? -0.306 9.211 3.133 1 95.44 113 PHE A O 1
ATOM 838 N N . TYR A 1 114 ? -1.124 7.367 2.207 1 95.19 114 TYR A N 1
ATOM 839 C CA . TYR A 1 114 ? -2 7.047 3.328 1 95.19 114 TYR A CA 1
ATOM 840 C C . TYR A 1 114 ? -1.193 6.777 4.59 1 95.19 114 TYR A C 1
ATOM 842 O O . TYR A 1 114 ? -1.466 7.359 5.645 1 95.19 114 TYR A O 1
ATOM 850 N N . ALA A 1 115 ? -0.231 5.918 4.488 1 94.94 115 ALA A N 1
ATOM 851 C CA . ALA A 1 115 ? 0.567 5.504 5.641 1 94.94 115 ALA A CA 1
ATOM 852 C C . ALA A 1 115 ? 1.243 6.707 6.297 1 94.94 115 ALA A C 1
ATOM 854 O O . ALA A 1 115 ? 1.234 6.836 7.523 1 94.94 115 ALA A O 1
ATOM 855 N N . ALA A 1 116 ? 1.781 7.523 5.445 1 96.56 116 ALA A N 1
ATOM 856 C CA . ALA A 1 116 ? 2.471 8.703 5.965 1 96.56 116 ALA A CA 1
ATOM 857 C C . ALA A 1 116 ? 1.492 9.648 6.652 1 96.56 116 ALA A C 1
ATOM 859 O O . ALA A 1 116 ? 1.762 10.141 7.75 1 96.56 116 ALA A O 1
ATOM 860 N N . TYR A 1 117 ? 0.393 9.867 6.035 1 96.88 117 TYR A N 1
ATOM 861 C CA . TYR A 1 117 ? -0.578 10.773 6.641 1 96.88 117 TYR A CA 1
ATOM 862 C C . TYR A 1 117 ? -1.012 10.266 8.016 1 96.88 117 TYR A C 1
ATOM 864 O O . TYR A 1 117 ? -1.062 11.031 8.977 1 96.88 117 TYR A O 1
ATOM 872 N N . VAL A 1 118 ? -1.354 9.023 8.078 1 96.38 118 VAL A N 1
ATOM 873 C CA . VAL A 1 118 ? -1.805 8.43 9.336 1 96.38 118 VAL A CA 1
ATOM 874 C C . VAL A 1 118 ? -0.712 8.555 10.391 1 96.38 118 VAL A C 1
ATOM 876 O O . VAL A 1 118 ? -0.992 8.898 11.539 1 96.38 118 VAL A O 1
ATOM 879 N N . PHE A 1 119 ? 0.493 8.359 9.977 1 95.38 119 PHE A N 1
ATOM 880 C CA . PHE A 1 119 ? 1.626 8.484 10.891 1 95.38 119 PHE A CA 1
ATOM 881 C C . PHE A 1 119 ? 1.703 9.891 11.469 1 95.38 119 PHE A C 1
ATOM 883 O O . PHE A 1 119 ? 1.762 10.062 12.688 1 95.38 119 PHE A O 1
ATOM 890 N N . PHE A 1 120 ? 1.597 10.875 10.695 1 95.75 120 PHE A N 1
ATOM 891 C CA . PHE A 1 120 ? 1.785 12.242 11.156 1 95.75 120 PHE A CA 1
ATOM 892 C C . PHE A 1 120 ? 0.56 12.734 11.922 1 95.75 120 PHE A C 1
ATOM 894 O O . PHE A 1 120 ? 0.679 13.531 12.852 1 95.75 120 PHE A O 1
ATOM 901 N N . GLU A 1 121 ? -0.598 12.227 11.469 1 96.56 121 GLU A N 1
ATOM 902 C CA . GLU A 1 121 ? -1.791 12.586 12.227 1 96.56 121 GLU A CA 1
ATOM 903 C C . GLU A 1 121 ? -1.76 11.984 13.625 1 96.56 121 GLU A C 1
ATOM 905 O O . GLU A 1 121 ? -2.107 12.656 14.602 1 96.56 121 GLU A O 1
ATOM 910 N N . LYS A 1 122 ? -1.345 10.797 13.734 1 95.5 122 LYS A N 1
ATOM 911 C CA . LYS A 1 122 ? -1.201 10.188 15.055 1 95.5 122 LYS A CA 1
ATOM 912 C C . LYS A 1 122 ? -0.131 10.891 15.875 1 95.5 122 LYS A C 1
ATOM 914 O O . LYS A 1 122 ? -0.281 11.055 17.094 1 95.5 122 LYS A O 1
ATOM 919 N N . LEU A 1 123 ? 0.917 11.25 15.266 1 93.88 123 LEU A N 1
ATOM 920 C CA . LEU A 1 123 ? 1.974 11.992 15.945 1 93.88 123 LEU A CA 1
ATOM 921 C C . LEU A 1 123 ? 1.441 13.312 16.484 1 93.88 123 LEU A C 1
ATOM 923 O O . LEU A 1 123 ? 1.761 13.695 17.625 1 93.88 123 LEU A O 1
ATOM 927 N N . ARG A 1 124 ? 0.67 14.047 15.695 1 95.5 124 ARG A N 1
ATOM 928 C CA . ARG A 1 124 ? 0.059 15.297 16.125 1 95.5 124 ARG A CA 1
ATOM 929 C C . ARG A 1 124 ? -0.801 15.094 17.359 1 95.5 124 ARG A C 1
ATOM 931 O O . ARG A 1 124 ? -0.718 15.867 18.312 1 95.5 124 ARG A O 1
ATOM 938 N N . ILE A 1 125 ? -1.632 14.055 17.328 1 95.81 125 ILE A N 1
ATOM 939 C CA . ILE A 1 125 ? -2.539 13.742 18.438 1 95.81 125 ILE A CA 1
ATOM 940 C C . ILE A 1 125 ? -1.735 13.336 19.672 1 95.81 125 ILE A C 1
ATOM 942 O O . ILE A 1 125 ? -2.018 13.797 20.781 1 95.81 125 ILE A O 1
ATOM 946 N N . ARG A 1 126 ? -0.736 12.508 19.484 1 93.69 126 ARG A N 1
ATOM 947 C CA . ARG A 1 126 ? 0.123 12.086 20.594 1 93.69 126 ARG A CA 1
ATOM 948 C C . ARG A 1 126 ? 0.771 13.281 21.266 1 93.69 126 ARG A C 1
ATOM 950 O O . ARG A 1 126 ? 0.84 13.336 22.5 1 93.69 126 ARG A O 1
ATOM 957 N N . ASP A 1 127 ? 1.209 14.195 20.5 1 94.56 127 ASP A N 1
ATOM 958 C CA . ASP A 1 127 ? 1.936 15.352 21.016 1 94.56 127 ASP A CA 1
ATOM 959 C C . ASP A 1 127 ? 0.973 16.438 21.5 1 94.56 127 ASP A C 1
ATOM 961 O O . ASP A 1 127 ? 1.402 17.469 22 1 94.56 127 ASP A O 1
ATOM 965 N N . GLY A 1 128 ? -0.253 16.281 21.344 1 94.38 128 GLY A N 1
ATOM 966 C CA . GLY A 1 128 ? -1.244 17.25 21.797 1 94.38 128 GLY A CA 1
ATOM 967 C C . GLY A 1 128 ? -1.221 18.547 21.016 1 94.38 128 GLY A C 1
ATOM 968 O O . GLY A 1 128 ? -1.496 19.609 21.562 1 94.38 128 GLY A O 1
ATOM 969 N N . LYS A 1 129 ? -0.813 18.375 19.828 1 95.5 129 LYS A N 1
ATOM 970 C CA . LYS A 1 129 ? -0.751 19.578 18.984 1 95.5 129 LYS A CA 1
ATOM 971 C C . LYS A 1 129 ? -2.092 19.828 18.312 1 95.5 129 LYS A C 1
ATOM 973 O O . LYS A 1 129 ? -2.758 18.891 17.859 1 95.5 129 LYS A O 1
ATOM 978 N N . PRO A 1 130 ? -2.449 21.078 18.266 1 95.94 130 PRO A N 1
ATOM 979 C CA . PRO A 1 130 ? -3.686 21.391 17.531 1 95.94 130 PRO A CA 1
ATOM 980 C C . PRO A 1 130 ? -3.543 21.234 16.031 1 95.94 130 PRO A C 1
ATOM 982 O O . PRO A 1 130 ? -2.426 21.156 15.516 1 95.94 130 PRO A O 1
ATOM 985 N N . LYS A 1 131 ? -4.707 21.156 15.391 1 94.38 131 LYS A N 1
ATOM 986 C CA . LYS A 1 131 ? -4.691 21.234 13.93 1 94.38 131 LYS A CA 1
ATOM 987 C C . LYS A 1 131 ? -4.141 22.578 13.469 1 94.38 131 LYS A C 1
ATOM 989 O O . LYS A 1 131 ? -4.414 23.625 14.078 1 94.38 131 LYS A O 1
ATOM 994 N N . ASN A 1 132 ? -3.301 22.562 12.43 1 91.56 132 ASN A N 1
ATOM 995 C CA . ASN A 1 132 ? -2.803 23.812 11.891 1 91.56 132 ASN A CA 1
ATOM 996 C C . ASN A 1 132 ? -3.809 24.453 10.938 1 91.56 132 ASN A C 1
ATOM 998 O O . ASN A 1 132 ? -4.844 23.859 10.625 1 91.56 132 ASN A O 1
ATOM 1002 N N . LYS A 1 133 ? -3.514 25.719 10.586 1 92.62 133 LYS A N 1
ATOM 1003 C CA . LYS A 1 133 ? -4.418 26.469 9.727 1 92.62 133 LYS A CA 1
ATOM 1004 C C . LYS A 1 133 ? -4.66 25.75 8.406 1 92.62 133 LYS A C 1
ATOM 1006 O O . LYS A 1 133 ? -5.785 25.734 7.898 1 92.62 133 LYS A O 1
ATOM 1011 N N . THR A 1 134 ? -3.646 25.156 7.785 1 92 134 THR A N 1
ATOM 1012 C CA . THR A 1 134 ? -3.777 24.438 6.523 1 92 134 THR A CA 1
ATOM 1013 C C . THR A 1 134 ? -4.773 23.281 6.66 1 92 134 THR A C 1
ATOM 1015 O O . THR A 1 134 ? -5.605 23.062 5.777 1 92 134 THR A O 1
ATOM 1018 N N . ARG A 1 135 ? -4.676 22.625 7.781 1 93.62 135 ARG A N 1
ATOM 1019 C CA . ARG A 1 135 ? -5.594 21.516 8.039 1 93.62 135 ARG A CA 1
ATOM 1020 C C . ARG A 1 135 ? -7.039 22 8.07 1 93.62 135 ARG A C 1
ATOM 1022 O O . ARG A 1 135 ? -7.918 21.406 7.453 1 93.62 135 ARG A O 1
ATOM 1029 N N . GLU A 1 136 ? -7.219 23.078 8.711 1 93.56 136 GLU A N 1
ATOM 1030 C CA . GLU A 1 136 ? -8.57 23.625 8.82 1 93.56 136 GLU A CA 1
ATOM 1031 C C . GLU A 1 136 ? -9.094 24.078 7.465 1 93.56 136 GLU A C 1
ATOM 1033 O O . GLU A 1 136 ? -10.266 23.844 7.141 1 93.56 136 GLU A O 1
ATOM 1038 N N . GLU A 1 137 ? -8.266 24.641 6.77 1 93.38 137 GLU A N 1
ATOM 1039 C CA . GLU A 1 137 ? -8.641 25.078 5.43 1 93.38 137 GLU A CA 1
ATOM 1040 C C . GLU A 1 137 ? -8.984 23.891 4.531 1 93.38 137 GLU A C 1
ATOM 1042 O O . GLU A 1 137 ? -9.953 23.938 3.773 1 93.38 137 GLU A O 1
ATOM 1047 N N . MET A 1 138 ? -8.203 22.859 4.594 1 94.81 138 MET A N 1
ATOM 1048 C CA . MET A 1 138 ? -8.438 21.672 3.768 1 94.81 138 MET A CA 1
ATOM 1049 C C . MET A 1 138 ? -9.727 20.969 4.18 1 94.81 138 MET A C 1
ATOM 1051 O O . MET A 1 138 ? -10.469 20.484 3.33 1 94.81 138 MET A O 1
ATOM 1055 N N . GLU A 1 139 ? -9.977 20.906 5.445 1 95 139 GLU A N 1
ATOM 1056 C CA . GLU A 1 139 ? -11.227 20.312 5.918 1 95 139 GLU A CA 1
ATOM 1057 C C . GLU A 1 139 ? -12.43 21.062 5.355 1 95 139 GLU A C 1
ATOM 1059 O O . GLU A 1 139 ? -13.43 20.453 4.969 1 95 139 GLU A O 1
ATOM 1064 N N . ALA A 1 140 ? -12.312 22.422 5.355 1 94.38 140 ALA A N 1
ATOM 1065 C CA . ALA A 1 140 ? -13.398 23.234 4.82 1 94.38 140 ALA A CA 1
ATOM 1066 C C . ALA A 1 140 ? -13.562 23.016 3.318 1 94.38 140 ALA A C 1
ATOM 1068 O O . ALA A 1 140 ? -14.688 22.938 2.818 1 94.38 140 ALA A O 1
ATOM 1069 N N . ARG A 1 141 ? -12.516 22.859 2.637 1 92.62 141 ARG A N 1
ATOM 1070 C CA . ARG A 1 141 ? -12.508 22.766 1.18 1 92.62 141 ARG A CA 1
ATOM 1071 C C . ARG A 1 141 ? -12.93 21.375 0.72 1 92.62 141 ARG A C 1
ATOM 1073 O O . ARG A 1 141 ? -13.68 21.234 -0.25 1 92.62 141 ARG A O 1
ATOM 1080 N N . TRP A 1 142 ? -12.453 20.328 1.295 1 93.5 142 TRP A N 1
ATOM 1081 C CA . TRP A 1 142 ? -12.617 18.969 0.785 1 93.5 142 TRP A CA 1
ATOM 1082 C C . TRP A 1 142 ? -13.742 18.25 1.514 1 93.5 142 TRP A C 1
ATOM 1084 O O . TRP A 1 142 ? -14.227 17.203 1.051 1 93.5 142 TRP A O 1
ATOM 1094 N N . GLY A 1 143 ? -14.18 18.781 2.688 1 94.94 143 GLY A N 1
ATOM 1095 C CA . GLY A 1 143 ? -15.273 18.172 3.418 1 94.94 143 GLY A CA 1
ATOM 1096 C C . GLY A 1 143 ? -14.906 16.828 4.023 1 94.94 143 GLY A C 1
ATOM 1097 O O . GLY A 1 143 ? -13.727 16.531 4.215 1 94.94 143 GLY A O 1
ATOM 1098 N N . PRO A 1 144 ? -15.891 16.031 4.332 1 94.25 144 PRO A N 1
ATOM 1099 C CA . PRO A 1 144 ? -15.672 14.781 5.078 1 94.25 144 PRO A CA 1
ATOM 1100 C C . PRO A 1 144 ? -14.93 13.727 4.262 1 94.25 144 PRO A C 1
ATOM 1102 O O . PRO A 1 144 ? -14.367 12.789 4.828 1 94.25 144 PRO A O 1
ATOM 1105 N N . ASP A 1 145 ? -14.859 13.883 2.996 1 92.38 145 ASP A N 1
ATOM 1106 C CA . ASP A 1 145 ? -14.234 12.875 2.145 1 92.38 145 ASP A CA 1
ATOM 1107 C C . ASP A 1 145 ? -12.719 13.078 2.076 1 92.38 145 ASP A C 1
ATOM 1109 O O . ASP A 1 145 ? -11.977 12.148 1.771 1 92.38 145 ASP A O 1
ATOM 1113 N N . GLY A 1 146 ? -12.281 14.289 2.322 1 95.56 146 GLY A N 1
ATOM 1114 C CA . GLY A 1 146 ? -10.859 14.586 2.275 1 95.56 146 GLY A CA 1
ATOM 1115 C C . GLY A 1 146 ? -10.289 14.562 0.87 1 95.56 146 GLY A C 1
ATOM 1116 O O . GLY A 1 146 ? -11.008 14.789 -0.103 1 95.56 146 GLY A O 1
ATOM 1117 N N . PHE A 1 147 ? -9.008 14.398 0.695 1 93.62 147 PHE A N 1
ATOM 1118 C CA . PHE A 1 147 ? -8.242 14.383 -0.546 1 93.62 147 PHE A CA 1
ATOM 1119 C C . PHE A 1 147 ? -8.633 13.188 -1.407 1 93.62 147 PHE A C 1
ATOM 1121 O O . PHE A 1 147 ? -8.828 12.086 -0.893 1 93.62 147 PHE A O 1
ATOM 1128 N N . ASP A 1 148 ? -8.695 13.359 -2.715 1 90.38 148 ASP A N 1
ATOM 1129 C CA . ASP A 1 148 ? -9.055 12.281 -3.631 1 90.38 148 ASP A CA 1
ATOM 1130 C C . ASP A 1 148 ? -7.93 11.25 -3.729 1 90.38 148 ASP A C 1
ATOM 1132 O O . ASP A 1 148 ? -6.824 11.578 -4.168 1 90.38 148 ASP A O 1
ATOM 1136 N N . ARG A 1 149 ? -8.234 10 -3.377 1 90 149 ARG A N 1
ATOM 1137 C CA . ARG A 1 149 ? -7.23 8.945 -3.42 1 90 149 ARG A CA 1
ATOM 1138 C C . ARG A 1 149 ? -7.621 7.855 -4.414 1 90 149 ARG A C 1
ATOM 1140 O O . ARG A 1 149 ? -7.039 6.773 -4.418 1 90 149 ARG A O 1
ATOM 1147 N N . GLU A 1 150 ? -8.578 8.148 -5.191 1 83.19 150 GLU A N 1
ATOM 1148 C CA . GLU A 1 150 ? -9.102 7.113 -6.074 1 83.19 150 GLU A CA 1
ATOM 1149 C C . GLU A 1 150 ? -8.727 7.391 -7.527 1 83.19 150 GLU A C 1
ATOM 1151 O O . GLU A 1 150 ? -8.562 6.461 -8.32 1 83.19 150 GLU A O 1
ATOM 1156 N N . HIS A 1 151 ? -8.594 8.602 -7.859 1 78.56 151 HIS A N 1
ATOM 1157 C CA . HIS A 1 151 ? -8.344 8.953 -9.258 1 78.56 151 HIS A CA 1
ATOM 1158 C C . HIS A 1 151 ? -6.922 9.484 -9.445 1 78.56 151 HIS A C 1
ATOM 1160 O O . HIS A 1 151 ? -6.566 10.523 -8.883 1 78.56 151 HIS A O 1
ATOM 1166 N N . ASP A 1 152 ? -6.125 8.555 -10.094 1 69.56 152 ASP A N 1
ATOM 1167 C CA . ASP A 1 152 ? -4.734 8.922 -10.32 1 69.56 152 ASP A CA 1
ATOM 1168 C C . ASP A 1 152 ? -4.637 10.242 -11.086 1 69.56 152 ASP A C 1
ATOM 1170 O O . ASP A 1 152 ? -5.27 10.406 -12.133 1 69.56 152 ASP A O 1
ATOM 1174 N N . SER A 1 153 ? -4.105 11.141 -10.555 1 58.28 153 SER A N 1
ATOM 1175 C CA . SER A 1 153 ? -3.914 12.422 -11.219 1 58.28 153 SER A CA 1
ATOM 1176 C C . SER A 1 153 ? -2.82 12.344 -12.281 1 58.28 153 SER A C 1
ATOM 1178 O O . SER A 1 153 ? -2.646 13.273 -13.07 1 58.28 153 SER A O 1
ATOM 1180 N N . SER A 1 154 ? -1.901 11.383 -12.109 1 51.53 154 SER A N 1
ATOM 1181 C CA . SER A 1 154 ? -0.856 11.289 -13.125 1 51.53 154 SER A CA 1
ATOM 1182 C C . SER A 1 154 ? -1.44 10.93 -14.492 1 51.53 154 SER A C 1
ATOM 1184 O O . SER A 1 154 ? -0.741 10.984 -15.5 1 51.53 154 SER A O 1
ATOM 1186 N N . ARG A 1 155 ? -2.664 10.25 -14.508 1 45.06 155 ARG A N 1
ATOM 1187 C CA . ARG A 1 155 ? -3.154 9.914 -15.844 1 45.06 155 ARG A CA 1
ATOM 1188 C C . ARG A 1 155 ? -3.152 11.141 -16.75 1 45.06 155 ARG A C 1
ATOM 1190 O O . ARG A 1 155 ? -3.945 12.062 -16.547 1 45.06 155 ARG A O 1
ATOM 1197 N N . GLY A 1 156 ? -2.064 11.609 -16.984 1 40.41 156 GLY A N 1
ATOM 1198 C CA . GLY A 1 156 ? -2.105 12.344 -18.234 1 40.41 156 GLY A CA 1
ATOM 1199 C C . GLY A 1 156 ? -3.088 11.758 -19.234 1 40.41 156 GLY A C 1
ATOM 1200 O O . GLY A 1 156 ? -3.492 10.602 -19.109 1 40.41 156 GLY A O 1
ATOM 1201 N N . TYR A 1 157 ? -3.855 12.633 -19.891 1 36.88 157 TYR A N 1
ATOM 1202 C CA . TYR A 1 157 ? -4.66 12.32 -21.062 1 36.88 157 TYR A CA 1
ATOM 1203 C C . TYR A 1 157 ? -3.992 11.234 -21.906 1 36.88 157 TYR A C 1
ATOM 1205 O O . TYR A 1 157 ? -2.834 11.375 -22.312 1 36.88 157 TYR A O 1
ATOM 1213 N N . PHE A 1 158 ? -4.152 10.039 -21.547 1 34.94 158 PHE A N 1
ATOM 1214 C CA . PHE A 1 158 ? -3.842 9.125 -22.641 1 34.94 158 PHE A CA 1
ATOM 1215 C C . PHE A 1 158 ? -4.148 9.773 -24 1 34.94 158 PHE A C 1
ATOM 1217 O O . PHE A 1 158 ? -5.316 10 -24.328 1 34.94 158 PHE A O 1
ATOM 1224 N N . CYS A 1 159 ? -3.557 10.891 -24.406 1 32.28 159 CYS A N 1
ATOM 1225 C CA . CYS A 1 159 ? -3.719 11.195 -25.812 1 32.28 159 CYS A CA 1
ATOM 1226 C C . CYS A 1 159 ? -3.473 9.961 -26.672 1 32.28 159 CYS A C 1
ATOM 1228 O O . CYS A 1 159 ? -2.406 9.344 -26.594 1 32.28 159 CYS A O 1
ATOM 1230 N N . ALA A 1 160 ? -4.504 9.18 -26.906 1 30.72 160 ALA A N 1
ATOM 1231 C CA . ALA A 1 160 ? -4.359 8.383 -28.109 1 30.72 160 ALA A CA 1
ATOM 1232 C C . ALA A 1 160 ? -3.363 9.023 -29.078 1 30.72 160 ALA A C 1
ATOM 1234 O O . ALA A 1 160 ? -3.309 10.25 -29.188 1 30.72 160 ALA A O 1
ATOM 1235 N N . ALA A 1 161 ? -2.264 8.523 -29.469 1 32.69 161 ALA A N 1
ATOM 1236 C CA . ALA A 1 161 ? -1.476 9.109 -30.562 1 32.69 161 ALA A CA 1
ATOM 1237 C C . ALA A 1 161 ? -2.326 10.039 -31.406 1 32.69 161 ALA A C 1
ATOM 1239 O O . ALA A 1 161 ? -1.795 10.828 -32.188 1 32.69 161 ALA A O 1
ATOM 1240 N N . GLY A 1 162 ? -3.586 9.75 -31.844 1 32.16 162 GLY A N 1
ATOM 1241 C CA . GLY A 1 162 ? -4.023 10.641 -32.906 1 32.16 162 GLY A CA 1
ATOM 1242 C C . GLY A 1 162 ? -4.285 12.055 -32.438 1 32.16 162 GLY A C 1
ATOM 1243 O O . GLY A 1 162 ? -4.012 13.023 -33.156 1 32.16 162 GLY A O 1
ATOM 1244 N N . THR A 1 163 ? -5.461 12.414 -31.766 1 32.34 163 THR A N 1
ATOM 1245 C CA . THR A 1 163 ? -5.887 13.805 -31.719 1 32.34 163 THR A CA 1
ATOM 1246 C C . THR A 1 163 ? -5.109 14.578 -30.656 1 32.34 163 THR A C 1
ATOM 1248 O O . THR A 1 163 ? -4.738 14.016 -29.625 1 32.34 163 THR A O 1
ATOM 1251 N N . ALA A 1 164 ? -4.668 15.867 -31.062 1 30.78 164 ALA A N 1
ATOM 1252 C CA . ALA A 1 164 ? -4.145 17.016 -30.312 1 30.78 164 ALA A CA 1
ATOM 1253 C C . ALA A 1 164 ? -4.926 17.219 -29.016 1 30.78 164 ALA A C 1
ATOM 1255 O O . ALA A 1 164 ? -6.152 17.328 -29.031 1 30.78 164 ALA A O 1
ATOM 1256 N N . PRO A 1 165 ? -4.484 16.875 -27.969 1 33.88 165 PRO A N 1
ATOM 1257 C CA . PRO A 1 165 ? -5.281 17.297 -26.812 1 33.88 165 PRO A CA 1
ATOM 1258 C C . PRO A 1 165 ? -5.504 18.797 -26.766 1 33.88 165 PRO A C 1
ATOM 1260 O O . PRO A 1 165 ? -4.551 19.578 -26.859 1 33.88 165 PRO A O 1
ATOM 1263 N N . VAL A 1 166 ? -6.555 19.281 -27.438 1 27.69 166 VAL A N 1
ATOM 1264 C CA . VAL A 1 166 ? -6.902 20.672 -27.172 1 27.69 166 VAL A CA 1
ATOM 1265 C C . VAL A 1 166 ? -7.105 20.891 -25.672 1 27.69 166 VAL A C 1
ATOM 1267 O O . VAL A 1 166 ? -7.93 20.219 -25.047 1 27.69 166 VAL A O 1
ATOM 1270 N N . VAL A 1 167 ? -6.117 21.156 -24.938 1 28.81 167 VAL A N 1
ATOM 1271 C CA . VAL A 1 167 ? -6.188 21.688 -23.562 1 28.81 167 VAL A CA 1
ATOM 1272 C C . VAL A 1 167 ? -7.184 22.844 -23.516 1 28.81 167 VAL A C 1
ATOM 1274 O O . VAL A 1 167 ? -6.992 23.859 -24.172 1 28.81 167 VAL A O 1
ATOM 1277 N N . ASP A 1 168 ? -8.508 22.469 -23.609 1 27.34 168 ASP A N 1
ATOM 1278 C CA . ASP A 1 168 ? -9.273 23.703 -23.469 1 27.34 168 ASP A CA 1
ATOM 1279 C C . ASP A 1 168 ? -8.969 24.406 -22.156 1 27.34 168 ASP A C 1
ATOM 1281 O O . ASP A 1 168 ? -8.422 23.781 -21.234 1 27.34 168 ASP A O 1
ATOM 1285 N N . LYS A 1 169 ? -9.391 25.781 -22 1 28.27 169 LYS A N 1
ATOM 1286 C CA . LYS A 1 169 ? -9.164 26.781 -20.969 1 28.27 169 LYS A CA 1
ATOM 1287 C C . LYS A 1 169 ? -9.438 26.188 -19.578 1 28.27 169 LYS A C 1
ATOM 1289 O O . LYS A 1 169 ? -8.758 26.547 -18.609 1 28.27 169 LYS A O 1
ATOM 1294 N N . GLY A 1 170 ? -10.594 25.797 -19.203 1 27.48 170 GLY A N 1
ATOM 1295 C CA . GLY A 1 170 ? -11.172 25.703 -17.875 1 27.48 170 GLY A CA 1
ATOM 1296 C C . GLY A 1 170 ? -10.711 24.484 -17.109 1 27.48 170 GLY A C 1
ATOM 1297 O O . GLY A 1 170 ? -11.141 24.266 -15.977 1 27.48 170 GLY A O 1
ATOM 1298 N N . GLY A 1 171 ? -9.508 23.891 -17.109 1 25.56 171 GLY A N 1
ATOM 1299 C CA . GLY A 1 171 ? -8.766 22.812 -16.484 1 25.56 171 GLY A CA 1
ATOM 1300 C C . GLY A 1 171 ? -9.375 21.453 -16.703 1 25.56 171 GLY A C 1
ATOM 1301 O O . GLY A 1 171 ? -8.961 20.469 -16.078 1 25.56 171 GLY A O 1
ATOM 1302 N N . TRP A 1 172 ? -10.484 21.297 -16.984 1 22.8 172 TRP A N 1
ATOM 1303 C CA . TRP A 1 172 ? -11.336 20.172 -17.312 1 22.8 172 TRP A CA 1
ATOM 1304 C C . TRP A 1 172 ? -10.922 19.531 -18.641 1 22.8 172 TRP A C 1
ATOM 1306 O O . TRP A 1 172 ? -10.484 20.234 -19.547 1 22.8 172 TRP A O 1
ATOM 1316 N N . MET A 1 173 ? -10.383 18.25 -18.781 1 26.77 173 MET A N 1
ATOM 1317 C CA . MET A 1 173 ? -10.383 17.859 -20.188 1 26.77 173 MET A CA 1
ATOM 1318 C C . MET A 1 173 ? -11.805 17.75 -20.734 1 26.77 173 MET A C 1
ATOM 1320 O O . MET A 1 173 ? -12.711 17.312 -20.031 1 26.77 173 MET A O 1
ATOM 1324 N N . MET B 1 1 ? -58.188 43.562 48.281 1 31.86 1 MET B N 1
ATOM 1325 C CA . MET B 1 1 ? -57.938 42.25 47.688 1 31.86 1 MET B CA 1
ATOM 1326 C C . MET B 1 1 ? -56.438 42.062 47.5 1 31.86 1 MET B C 1
ATOM 1328 O O . MET B 1 1 ? -55.781 42.844 46.781 1 31.86 1 MET B O 1
ATOM 1332 N N . GLN B 1 2 ? -55.719 41.438 48.5 1 34.44 2 GLN B N 1
ATOM 1333 C CA . GLN B 1 2 ? -54.312 41.406 48.969 1 34.44 2 GLN B CA 1
ATOM 1334 C C . GLN B 1 2 ? -53.438 40.594 48 1 34.44 2 GLN B C 1
ATOM 1336 O O . GLN B 1 2 ? -53.938 39.656 47.344 1 34.44 2 GLN B O 1
ATOM 1341 N N . PRO B 1 3 ? -52.156 41.156 47.625 1 35.53 3 PRO B N 1
ATOM 1342 C CA . PRO B 1 3 ? -51.156 40.781 46.625 1 35.53 3 PRO B CA 1
ATOM 1343 C C . PRO B 1 3 ? -50.688 39.344 46.781 1 35.53 3 PRO B C 1
ATOM 1345 O O . PRO B 1 3 ? -50.812 38.75 47.875 1 35.53 3 PRO B O 1
ATOM 1348 N N . ALA B 1 4 ? -50.312 38.625 45.656 1 37.03 4 ALA B N 1
ATOM 1349 C CA . ALA B 1 4 ? -50.094 37.281 45.062 1 37.03 4 ALA B CA 1
ATOM 1350 C C . ALA B 1 4 ? -48.781 36.688 45.594 1 37.03 4 ALA B C 1
ATOM 1352 O O . ALA B 1 4 ? -47.719 37.156 45.25 1 37.03 4 ALA B O 1
ATOM 1353 N N . PRO B 1 5 ? -48.688 36.188 46.875 1 28.17 5 PRO B N 1
ATOM 1354 C CA . PRO B 1 5 ? -47.312 35.938 47.344 1 28.17 5 PRO B CA 1
ATOM 1355 C C . PRO B 1 5 ? -46.594 34.906 46.469 1 28.17 5 PRO B C 1
ATOM 1357 O O . PRO B 1 5 ? -47.219 34.062 45.812 1 28.17 5 PRO B O 1
ATOM 1360 N N . LYS B 1 6 ? -45.375 35.281 46 1 31.73 6 LYS B N 1
ATOM 1361 C CA . LYS B 1 6 ? -44.375 34.688 45.094 1 31.73 6 LYS B CA 1
ATOM 1362 C C . LYS B 1 6 ? -43.844 33.375 45.625 1 31.73 6 LYS B C 1
ATOM 1364 O O . LYS B 1 6 ? -43.25 33.344 46.719 1 31.73 6 LYS B O 1
ATOM 1369 N N . SER B 1 7 ? -44.688 32.281 45.562 1 24.81 7 SER B N 1
ATOM 1370 C CA . SER B 1 7 ? -44.281 31.031 46.188 1 24.81 7 SER B CA 1
ATOM 1371 C C . SER B 1 7 ? -42.906 30.578 45.688 1 24.81 7 SER B C 1
ATOM 1373 O O . SER B 1 7 ? -42.625 30.672 44.469 1 24.81 7 SER B O 1
ATOM 1375 N N . ARG B 1 8 ? -41.875 30.734 46.531 1 26.19 8 ARG B N 1
ATOM 1376 C CA . ARG B 1 8 ? -40.469 30.375 46.406 1 26.19 8 ARG B CA 1
ATOM 1377 C C . ARG B 1 8 ? -40.312 28.891 46.094 1 26.19 8 ARG B C 1
ATOM 1379 O O . ARG B 1 8 ? -40.781 28.031 46.812 1 26.19 8 ARG B O 1
ATOM 1386 N N . LYS B 1 9 ? -40.25 28.688 44.75 1 23.84 9 LYS B N 1
ATOM 1387 C CA . LYS B 1 9 ? -40.062 27.359 44.156 1 23.84 9 LYS B CA 1
ATOM 1388 C C . LYS B 1 9 ? -38.906 26.625 44.844 1 23.84 9 LYS B C 1
ATOM 1390 O O . LYS B 1 9 ? -37.875 27.234 45.188 1 23.84 9 LYS B O 1
ATOM 1395 N N . ARG B 1 10 ? -39.125 25.438 45.469 1 23.41 10 ARG B N 1
ATOM 1396 C CA . ARG B 1 10 ? -38.469 24.344 46.188 1 23.41 10 ARG B CA 1
ATOM 1397 C C . ARG B 1 10 ? -37.281 23.812 45.406 1 23.41 10 ARG B C 1
ATOM 1399 O O . ARG B 1 10 ? -37.438 23.344 44.281 1 23.41 10 ARG B O 1
ATOM 1406 N N . LYS B 1 11 ? -36.094 24.484 45.438 1 24.88 11 LYS B N 1
ATOM 1407 C CA . LYS B 1 11 ? -34.875 24.062 44.812 1 24.88 11 LYS B CA 1
ATOM 1408 C C . LYS B 1 11 ? -34.531 22.609 45.156 1 24.88 11 LYS B C 1
ATOM 1410 O O . LYS B 1 11 ? -34.375 22.266 46.312 1 24.88 11 LYS B O 1
ATOM 1415 N N . SER B 1 12 ? -35.125 21.578 44.406 1 23.92 12 SER B N 1
ATOM 1416 C CA . SER B 1 12 ? -34.875 20.141 44.531 1 23.92 12 SER B CA 1
ATOM 1417 C C . SER B 1 12 ? -33.375 19.828 44.5 1 23.92 12 SER B C 1
ATOM 1419 O O . SER B 1 12 ? -32.625 20.516 43.812 1 23.92 12 SER B O 1
ATOM 1421 N N . ASP B 1 13 ? -32.781 19.422 45.594 1 23.94 13 ASP B N 1
ATOM 1422 C CA . ASP B 1 13 ? -31.469 18.891 45.969 1 23.94 13 ASP B CA 1
ATOM 1423 C C . ASP B 1 13 ? -31.016 17.781 45.031 1 23.94 13 ASP B C 1
ATOM 1425 O O . ASP B 1 13 ? -31.562 16.688 45.062 1 23.94 13 ASP B O 1
ATOM 1429 N N . ALA B 1 14 ? -30.906 18.047 43.75 1 26.56 14 ALA B N 1
ATOM 1430 C CA . ALA B 1 14 ? -30.453 17.016 42.812 1 26.56 14 ALA B CA 1
ATOM 1431 C C . ALA B 1 14 ? -29.141 16.406 43.281 1 26.56 14 ALA B C 1
ATOM 1433 O O . ALA B 1 14 ? -28.156 17.109 43.5 1 26.56 14 ALA B O 1
ATOM 1434 N N . VAL B 1 15 ? -29.188 15.32 44.156 1 28.44 15 VAL B N 1
ATOM 1435 C CA . VAL B 1 15 ? -28.078 14.445 44.562 1 28.44 15 VAL B CA 1
ATOM 1436 C C . VAL B 1 15 ? -27.266 14.055 43.312 1 28.44 15 VAL B C 1
ATOM 1438 O O . VAL B 1 15 ? -27.828 13.648 42.312 1 28.44 15 VAL B O 1
ATOM 1441 N N . GLU B 1 16 ? -26.234 14.758 43.062 1 25.39 16 GLU B N 1
ATOM 1442 C CA . GLU B 1 16 ? -25.203 14.523 42.062 1 25.39 16 GLU B CA 1
ATOM 1443 C C . GLU B 1 16 ? -24.688 13.086 42.125 1 25.39 16 GLU B C 1
ATOM 1445 O O . GLU B 1 16 ? -24.125 12.664 43.125 1 25.39 16 GLU B O 1
ATOM 1450 N N . ALA B 1 17 ? -25.5 12.031 41.688 1 29.23 17 ALA B N 1
ATOM 1451 C CA . ALA B 1 17 ? -25.078 10.641 41.531 1 29.23 17 ALA B CA 1
ATOM 1452 C C . ALA B 1 17 ? -23.75 10.562 40.781 1 29.23 17 ALA B C 1
ATOM 1454 O O . ALA B 1 17 ? -23.562 11.172 39.719 1 29.23 17 ALA B O 1
ATOM 1455 N N . SER B 1 18 ? -22.688 10.578 41.594 1 26.5 18 SER B N 1
ATOM 1456 C CA . SER B 1 18 ? -21.312 10.359 41.156 1 26.5 18 SER B CA 1
ATOM 1457 C C . SER B 1 18 ? -21.188 9.094 40.312 1 26.5 18 SER B C 1
ATOM 1459 O O . SER B 1 18 ? -21.359 7.984 40.812 1 26.5 18 SER B O 1
ATOM 1461 N N . ASP B 1 19 ? -21.844 9.031 39.156 1 26.39 19 ASP B N 1
ATOM 1462 C CA . ASP B 1 19 ? -21.828 7.859 38.281 1 26.39 19 ASP B CA 1
ATOM 1463 C C . ASP B 1 19 ? -20.391 7.465 37.938 1 26.39 19 ASP B C 1
ATOM 1465 O O . ASP B 1 19 ? -19.766 8.109 37.094 1 26.39 19 ASP B O 1
ATOM 1469 N N . ASP B 1 20 ? -19.578 7.199 38.938 1 29.73 20 ASP B N 1
ATOM 1470 C CA . ASP B 1 20 ? -18.266 6.602 38.688 1 29.73 20 ASP B CA 1
ATOM 1471 C C . ASP B 1 20 ? -18.406 5.34 37.812 1 29.73 20 ASP B C 1
ATOM 1473 O O . ASP B 1 20 ? -18.516 4.234 38.375 1 29.73 20 ASP B O 1
ATOM 1477 N N . ALA B 1 21 ? -19.406 5.234 36.969 1 34.03 21 ALA B N 1
ATOM 1478 C CA . ALA B 1 21 ? -19.453 3.936 36.312 1 34.03 21 ALA B CA 1
ATOM 1479 C C . ALA B 1 21 ? -18.125 3.609 35.625 1 34.03 21 ALA B C 1
ATOM 1481 O O . ALA B 1 21 ? -17.531 4.465 34.969 1 34.03 21 ALA B O 1
ATOM 1482 N N . PRO B 1 22 ? -17.438 2.607 36.25 1 32.91 22 PRO B N 1
ATOM 1483 C CA . PRO B 1 22 ? -16.156 2.145 35.719 1 32.91 22 PRO B CA 1
ATOM 1484 C C . PRO B 1 22 ? -16.172 1.969 34.188 1 32.91 22 PRO B C 1
ATOM 1486 O O . PRO B 1 22 ? -17.219 1.635 33.625 1 32.91 22 PRO B O 1
ATOM 1489 N N . ALA B 1 23 ? -15.406 2.811 33.594 1 35.59 23 ALA B N 1
ATOM 1490 C CA . ALA B 1 23 ? -15.25 2.783 32.156 1 35.59 23 ALA B CA 1
ATOM 1491 C C . ALA B 1 23 ? -15.062 1.354 31.641 1 35.59 23 ALA B C 1
ATOM 1493 O O . ALA B 1 23 ? -14.359 0.558 32.281 1 35.59 23 ALA B O 1
ATOM 1494 N N . PRO B 1 24 ? -16.109 0.731 31.047 1 30.33 24 PRO B N 1
ATOM 1495 C CA . PRO B 1 24 ? -16.031 -0.633 30.531 1 30.33 24 PRO B CA 1
ATOM 1496 C C . PRO B 1 24 ? -14.688 -0.924 29.859 1 30.33 24 PRO B C 1
ATOM 1498 O O . PRO B 1 24 ? -14.062 -0.023 29.281 1 30.33 24 PRO B O 1
ATOM 1501 N N . LYS B 1 25 ? -13.883 -1.81 30.484 1 28.16 25 LYS B N 1
ATOM 1502 C CA . LYS B 1 25 ? -12.688 -2.412 29.906 1 28.16 25 LYS B CA 1
ATOM 1503 C C . LYS B 1 25 ? -12.93 -2.795 28.438 1 28.16 25 LYS B C 1
ATOM 1505 O O . LYS B 1 25 ? -13.922 -3.453 28.125 1 28.16 25 LYS B O 1
ATOM 1510 N N . LYS B 1 26 ? -12.555 -1.889 27.547 1 28.7 26 LYS B N 1
ATOM 1511 C CA . LYS B 1 26 ? -12.578 -2.219 26.125 1 28.7 26 LYS B CA 1
ATOM 1512 C C . LYS B 1 26 ? -12.008 -3.613 25.875 1 28.7 26 LYS B C 1
ATOM 1514 O O . LYS B 1 26 ? -10.859 -3.891 26.203 1 28.7 26 LYS B O 1
ATOM 1519 N N . ALA B 1 27 ? -12.812 -4.715 26 1 28.52 27 ALA B N 1
ATOM 1520 C CA . ALA B 1 27 ? -12.445 -6.078 25.609 1 28.52 27 ALA B CA 1
ATOM 1521 C C . ALA B 1 27 ? -11.602 -6.082 24.344 1 28.52 27 ALA B C 1
ATOM 1523 O O . ALA B 1 27 ? -11.953 -5.449 23.359 1 28.52 27 ALA B O 1
ATOM 1524 N N . THR B 1 28 ? -10.367 -6.047 24.531 1 27.41 28 THR B N 1
ATOM 1525 C CA . THR B 1 28 ? -9.508 -6.387 23.406 1 27.41 28 THR B CA 1
ATOM 1526 C C . THR B 1 28 ? -10.031 -7.625 22.688 1 27.41 28 THR B C 1
ATOM 1528 O O . THR B 1 28 ? -10.055 -8.719 23.25 1 27.41 28 THR B O 1
ATOM 1531 N N . THR B 1 29 ? -11.242 -7.516 22.109 1 27.23 29 THR B N 1
ATOM 1532 C CA . THR B 1 29 ? -11.773 -8.68 21.406 1 27.23 29 THR B CA 1
ATOM 1533 C C . THR B 1 29 ? -10.703 -9.297 20.5 1 27.23 29 THR B C 1
ATOM 1535 O O . THR B 1 29 ? -10.203 -8.648 19.594 1 27.23 29 THR B O 1
ATOM 1538 N N . THR B 1 30 ? -9.82 -10.086 21.062 1 28.27 30 THR B N 1
ATOM 1539 C CA . THR B 1 30 ? -9.109 -11.008 20.188 1 28.27 30 THR B CA 1
ATOM 1540 C C . THR B 1 30 ? -10.07 -11.664 19.188 1 28.27 30 THR B C 1
ATOM 1542 O O . THR B 1 30 ? -11.023 -12.328 19.594 1 28.27 30 THR B O 1
ATOM 1545 N N . LYS B 1 31 ? -10.445 -11.023 18.109 1 30.25 31 LYS B N 1
ATOM 1546 C CA . LYS B 1 31 ? -11.297 -11.648 17.094 1 30.25 31 LYS B CA 1
ATOM 1547 C C . LYS B 1 31 ? -10.875 -13.094 16.828 1 30.25 31 LYS B C 1
ATOM 1549 O O . LYS B 1 31 ? -9.766 -13.344 16.359 1 30.25 31 LYS B O 1
ATOM 1554 N N . LYS B 1 32 ? -11.211 -14.078 17.609 1 33.41 32 LYS B N 1
ATOM 1555 C CA . LYS B 1 32 ? -11.219 -15.484 17.234 1 33.41 32 LYS B CA 1
ATOM 1556 C C . LYS B 1 32 ? -11.75 -15.664 15.812 1 33.41 32 LYS B C 1
ATOM 1558 O O . LYS B 1 32 ? -12.836 -15.18 15.484 1 33.41 32 LYS B O 1
ATOM 1563 N N . LYS B 1 33 ? -10.875 -15.859 14.742 1 41 33 LYS B N 1
ATOM 1564 C CA . LYS B 1 33 ? -11.359 -16.297 13.43 1 41 33 LYS B CA 1
ATOM 1565 C C . LYS B 1 33 ? -12.477 -17.328 13.57 1 41 33 LYS B C 1
ATOM 1567 O O . LYS B 1 33 ? -12.312 -18.328 14.258 1 41 33 LYS B O 1
ATOM 1572 N N . LYS B 1 34 ? -13.672 -17.078 13.523 1 38.81 34 LYS B N 1
ATOM 1573 C CA . LYS B 1 34 ? -14.781 -18.016 13.531 1 38.81 34 LYS B CA 1
ATOM 1574 C C . LYS B 1 34 ? -14.523 -19.172 12.562 1 38.81 34 LYS B C 1
ATOM 1576 O O . LYS B 1 34 ? -13.922 -18.984 11.508 1 38.81 34 LYS B O 1
ATOM 1581 N N . ASP B 1 35 ? -14.492 -20.391 12.969 1 46.09 35 ASP B N 1
ATOM 1582 C CA . ASP B 1 35 ? -14.516 -21.641 12.211 1 46.09 35 ASP B CA 1
ATOM 1583 C C . ASP B 1 35 ? -15.203 -21.453 10.867 1 46.09 35 ASP B C 1
ATOM 1585 O O . ASP B 1 35 ? -14.891 -22.156 9.898 1 46.09 35 ASP B O 1
ATOM 1589 N N . ASP B 1 36 ? -16.078 -20.438 10.75 1 49.38 36 ASP B N 1
ATOM 1590 C CA . ASP B 1 36 ? -16.859 -20.266 9.523 1 49.38 36 ASP B CA 1
ATOM 1591 C C . ASP B 1 36 ? -16.219 -19.234 8.609 1 49.38 36 ASP B C 1
ATOM 1593 O O . ASP B 1 36 ? -16.844 -18.734 7.672 1 49.38 36 ASP B O 1
ATOM 1597 N N . ASP B 1 37 ? -15.031 -18.828 8.953 1 57.38 37 ASP B N 1
ATOM 1598 C CA . ASP B 1 37 ? -14.414 -17.812 8.094 1 57.38 37 ASP B CA 1
ATOM 1599 C C . ASP B 1 37 ? -13.914 -18.438 6.793 1 57.38 37 ASP B C 1
ATOM 1601 O O . ASP B 1 37 ? -13.078 -19.344 6.816 1 57.38 37 ASP B O 1
ATOM 1605 N N . PRO B 1 38 ? -14.539 -18.062 5.781 1 66.81 38 PRO B N 1
ATOM 1606 C CA . PRO B 1 38 ? -14.172 -18.672 4.5 1 66.81 38 PRO B CA 1
ATOM 1607 C C . PRO B 1 38 ? -12.734 -18.359 4.09 1 66.81 38 PRO B C 1
ATOM 1609 O O . PRO B 1 38 ? -12.18 -19.031 3.219 1 66.81 38 PRO B O 1
ATOM 1612 N N . LEU B 1 39 ? -12.117 -17.391 4.957 1 74.69 39 LEU B N 1
ATOM 1613 C CA . LEU B 1 39 ? -10.742 -17.078 4.57 1 74.69 39 LEU B CA 1
ATOM 1614 C C . LEU B 1 39 ? -9.75 -17.891 5.398 1 74.69 39 LEU B C 1
ATOM 1616 O O . LEU B 1 39 ? -9.953 -18.078 6.602 1 74.69 39 LEU B O 1
ATOM 1620 N N . PRO B 1 40 ? -8.75 -18.406 4.734 1 82.69 40 PRO B N 1
ATOM 1621 C CA . PRO B 1 40 ? -7.75 -19.219 5.43 1 82.69 40 PRO B CA 1
ATOM 1622 C C . PRO B 1 40 ? -6.922 -18.422 6.426 1 82.69 40 PRO B C 1
ATOM 1624 O O . PRO B 1 40 ? -6.695 -17.219 6.219 1 82.69 40 PRO B O 1
ATOM 1627 N N . ASP B 1 41 ? -6.625 -19.062 7.512 1 85.25 41 ASP B N 1
ATOM 1628 C CA . ASP B 1 41 ? -5.672 -18.453 8.438 1 85.25 41 ASP B CA 1
ATOM 1629 C C . ASP B 1 41 ? -4.238 -18.656 7.961 1 85.25 41 ASP B C 1
ATOM 1631 O O . ASP B 1 41 ? -3.734 -19.781 7.957 1 85.25 41 ASP B O 1
ATOM 1635 N N . LEU B 1 42 ? -3.605 -17.562 7.633 1 91.5 42 LEU B N 1
ATOM 1636 C CA . LEU B 1 42 ? -2.271 -17.625 7.047 1 91.5 42 LEU B CA 1
ATOM 1637 C C . LEU B 1 42 ? -1.227 -17.062 8.008 1 91.5 42 LEU B C 1
ATOM 1639 O O . LEU B 1 42 ? -0.054 -16.938 7.645 1 91.5 42 LEU B O 1
ATOM 1643 N N . SER B 1 43 ? -1.586 -16.797 9.211 1 87.75 43 SER B N 1
ATOM 1644 C CA . SER B 1 43 ? -0.72 -16.094 10.156 1 87.75 43 SER B CA 1
ATOM 1645 C C . SER B 1 43 ? 0.466 -16.969 10.562 1 87.75 43 SER B C 1
ATOM 1647 O O . SER B 1 43 ? 1.517 -16.453 10.953 1 87.75 43 SER B O 1
ATOM 1649 N N . GLY B 1 44 ? 0.361 -18.188 10.398 1 89.88 44 GLY B N 1
ATOM 1650 C CA . GLY B 1 44 ? 1.433 -19.078 10.789 1 89.88 44 GLY B CA 1
ATOM 1651 C C . GLY B 1 44 ? 2.449 -19.312 9.688 1 89.88 44 GLY B C 1
ATOM 1652 O O . GLY B 1 44 ? 3.434 -20.031 9.891 1 89.88 44 GLY B O 1
ATOM 1653 N N . ILE B 1 45 ? 2.299 -18.719 8.609 1 93.38 45 ILE B N 1
ATOM 1654 C CA . ILE B 1 45 ? 3.182 -18.938 7.465 1 93.38 45 ILE B CA 1
ATOM 1655 C C . ILE B 1 45 ? 4.016 -17.672 7.223 1 93.38 45 ILE B C 1
ATOM 1657 O O . ILE B 1 45 ? 3.471 -16.609 6.945 1 93.38 45 ILE B O 1
ATOM 1661 N N . ALA B 1 46 ? 5.332 -17.844 7.359 1 93.44 46 ALA B N 1
ATOM 1662 C CA . ALA B 1 46 ? 6.25 -16.734 7.141 1 93.44 46 ALA B CA 1
ATOM 1663 C C . ALA B 1 46 ? 6.965 -16.859 5.797 1 93.44 46 ALA B C 1
ATOM 1665 O O . ALA B 1 46 ? 7.375 -17.969 5.414 1 93.44 46 ALA B O 1
ATOM 1666 N N . LEU B 1 47 ? 6.98 -15.758 5.102 1 95.12 47 LEU B N 1
ATOM 1667 C CA . LEU B 1 47 ? 7.777 -15.68 3.883 1 95.12 47 LEU B CA 1
ATOM 1668 C C . LEU B 1 47 ? 9.023 -14.828 4.109 1 95.12 47 LEU B C 1
ATOM 1670 O O . LEU B 1 47 ? 8.93 -13.688 4.559 1 95.12 47 LEU B O 1
ATOM 1674 N N . PRO B 1 48 ? 10.18 -15.469 3.809 1 94.56 48 PRO B N 1
ATOM 1675 C CA . PRO B 1 48 ? 11.375 -14.641 3.945 1 94.56 48 PRO B CA 1
ATOM 1676 C C . PRO B 1 48 ? 11.281 -13.336 3.16 1 94.56 48 PRO B C 1
ATOM 1678 O O . PRO B 1 48 ? 10.875 -13.336 1.994 1 94.56 48 PRO B O 1
ATOM 1681 N N . GLY B 1 49 ? 11.602 -12.188 3.852 1 92.69 49 GLY B N 1
ATOM 1682 C CA . GLY B 1 49 ? 11.562 -10.883 3.205 1 92.69 49 GLY B CA 1
ATOM 1683 C C . GLY B 1 49 ? 10.25 -10.148 3.426 1 92.69 49 GLY B C 1
ATOM 1684 O O . GLY B 1 49 ? 10.156 -8.945 3.188 1 92.69 49 GLY B O 1
ATOM 1685 N N . ASP B 1 50 ? 9.266 -10.766 3.955 1 92.06 50 ASP B N 1
ATOM 1686 C CA . ASP B 1 50 ? 7.938 -10.164 4.078 1 92.06 50 ASP B CA 1
ATOM 1687 C C . ASP B 1 50 ? 7.938 -9.039 5.109 1 92.06 50 ASP B C 1
ATOM 1689 O O . ASP B 1 50 ? 7.199 -8.062 4.973 1 92.06 50 ASP B O 1
ATOM 1693 N N . ASP B 1 51 ? 8.727 -9.125 6.148 1 85.19 51 ASP B N 1
ATOM 1694 C CA . ASP B 1 51 ? 8.773 -8.117 7.195 1 85.19 51 ASP B CA 1
ATOM 1695 C C . ASP B 1 51 ? 9.133 -6.746 6.625 1 85.19 51 ASP B C 1
ATOM 1697 O O . ASP B 1 51 ? 8.734 -5.715 7.176 1 85.19 51 ASP B O 1
ATOM 1701 N N . ASP B 1 52 ? 9.875 -6.727 5.582 1 84.75 52 ASP B N 1
ATOM 1702 C CA . ASP B 1 52 ? 10.258 -5.469 4.945 1 84.75 52 ASP B CA 1
ATOM 1703 C C . ASP B 1 52 ? 9.617 -5.332 3.564 1 84.75 52 ASP B C 1
ATOM 1705 O O . ASP B 1 52 ? 10.062 -4.523 2.748 1 84.75 52 ASP B O 1
ATOM 1709 N N . MET B 1 53 ? 8.656 -6.164 3.289 1 89.5 53 MET B N 1
ATOM 1710 C CA . MET B 1 53 ? 7.887 -6.148 2.047 1 89.5 53 MET B CA 1
ATOM 1711 C C . MET B 1 53 ? 8.805 -6.316 0.839 1 89.5 53 MET B C 1
ATOM 1713 O O . MET B 1 53 ? 8.688 -5.582 -0.142 1 89.5 53 MET B O 1
ATOM 1717 N N . SER B 1 54 ? 9.727 -7.258 0.946 1 91.69 54 SER B N 1
ATOM 1718 C CA . SER B 1 54 ? 10.711 -7.434 -0.111 1 91.69 54 SER B CA 1
ATOM 1719 C C . SER B 1 54 ? 10.672 -8.844 -0.68 1 91.69 54 SER B C 1
ATOM 1721 O O . SER B 1 54 ? 11.641 -9.305 -1.286 1 91.69 54 SER B O 1
ATOM 1723 N N . VAL B 1 55 ? 9.602 -9.484 -0.468 1 95.44 55 VAL B N 1
ATOM 1724 C CA . VAL B 1 55 ? 9.43 -10.797 -1.085 1 95.44 55 VAL B CA 1
ATOM 1725 C C . VAL B 1 55 ? 9.484 -10.664 -2.605 1 95.44 55 VAL B C 1
ATOM 1727 O O . VAL B 1 55 ? 8.727 -9.883 -3.191 1 95.44 55 VAL B O 1
ATOM 1730 N N . PRO B 1 56 ? 10.43 -11.406 -3.242 1 96.5 56 PRO B N 1
ATOM 1731 C CA . PRO B 1 56 ? 10.383 -11.375 -4.707 1 96.5 56 PRO B CA 1
ATOM 1732 C C . PRO B 1 56 ? 9.094 -11.969 -5.266 1 96.5 56 PRO B C 1
ATOM 1734 O O . PRO B 1 56 ? 8.586 -12.969 -4.746 1 96.5 56 PRO B O 1
ATOM 1737 N N . ILE B 1 57 ? 8.57 -11.305 -6.285 1 97.19 57 ILE B N 1
ATOM 1738 C CA . ILE B 1 57 ? 7.316 -11.734 -6.891 1 97.19 57 ILE B CA 1
ATOM 1739 C C . ILE B 1 57 ? 7.594 -12.461 -8.203 1 97.19 57 ILE B C 1
ATOM 1741 O O . ILE B 1 57 ? 8.391 -12 -9.023 1 97.19 57 ILE B O 1
ATOM 1745 N N . TYR B 1 58 ? 6.953 -13.586 -8.438 1 97.62 58 TYR B N 1
ATOM 1746 C CA . TYR B 1 58 ? 7.184 -14.375 -9.641 1 97.62 58 TYR B CA 1
ATOM 1747 C C . TYR B 1 58 ? 5.883 -14.586 -10.414 1 97.62 58 TYR B C 1
ATOM 1749 O O . TYR B 1 58 ? 5.676 -15.648 -11.008 1 97.62 58 TYR B O 1
ATOM 1757 N N . ASP B 1 59 ? 5 -13.641 -10.273 1 97.12 59 ASP B N 1
ATOM 1758 C CA . ASP B 1 59 ? 3.773 -13.516 -11.055 1 97.12 59 ASP B CA 1
ATOM 1759 C C . ASP B 1 59 ? 3.705 -12.172 -11.766 1 97.12 59 ASP B C 1
ATOM 1761 O O . ASP B 1 59 ? 4.238 -11.172 -11.273 1 97.12 59 ASP B O 1
ATOM 1765 N N . SER B 1 60 ? 3.074 -12.172 -12.914 1 95 60 SER B N 1
ATOM 1766 C CA . SER B 1 60 ? 2.742 -10.891 -13.531 1 95 60 SER B CA 1
ATOM 1767 C C . SER B 1 60 ? 1.548 -10.242 -12.844 1 95 60 SER B C 1
ATOM 1769 O O . SER B 1 60 ? 0.823 -10.898 -12.094 1 95 60 SER B O 1
ATOM 1771 N N . CYS B 1 61 ? 1.396 -9.016 -13.148 1 95.19 61 CYS B N 1
ATOM 1772 C CA . CYS B 1 61 ? 0.236 -8.32 -12.602 1 95.19 61 CYS B CA 1
ATOM 1773 C C . CYS B 1 61 ? -1.061 -8.953 -13.094 1 95.19 61 CYS B C 1
ATOM 1775 O O . CYS B 1 61 ? -2.012 -9.102 -12.32 1 95.19 61 CYS B O 1
ATOM 1777 N N . GLN B 1 62 ? -1.037 -9.328 -14.352 1 95.5 62 GLN B N 1
ATOM 1778 C CA . GLN B 1 62 ? -2.234 -9.961 -14.891 1 95.5 62 GLN B CA 1
ATOM 1779 C C . GLN B 1 62 ? -2.521 -11.289 -14.203 1 95.5 62 GLN B C 1
ATOM 1781 O O . GLN B 1 62 ? -3.674 -11.602 -13.898 1 95.5 62 GLN B O 1
ATOM 1786 N N . ALA B 1 63 ? -1.493 -12.062 -13.953 1 96.88 63 ALA B N 1
ATOM 1787 C CA . ALA B 1 63 ? -1.674 -13.336 -13.258 1 96.88 63 ALA B CA 1
ATOM 1788 C C . ALA B 1 63 ? -2.244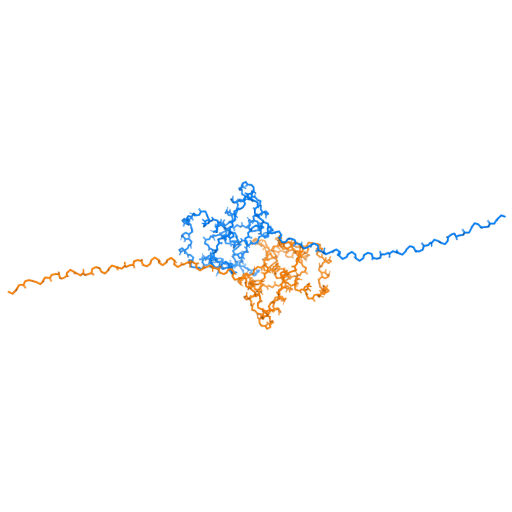 -13.117 -11.859 1 96.88 63 ALA B C 1
ATOM 1790 O O . ALA B 1 63 ? -3.131 -13.852 -11.422 1 96.88 63 ALA B O 1
ATOM 1791 N N . VAL B 1 64 ? -1.763 -12.125 -11.172 1 97.56 64 VAL B N 1
ATOM 1792 C CA . VAL B 1 64 ? -2.242 -11.805 -9.828 1 97.56 64 VAL B CA 1
ATOM 1793 C C . VAL B 1 64 ? -3.701 -11.367 -9.891 1 97.56 64 VAL B C 1
ATOM 1795 O O . VAL B 1 64 ? -4.512 -11.758 -9.055 1 97.56 64 VAL B O 1
ATOM 1798 N N . ARG B 1 65 ? -4.043 -10.594 -10.898 1 97.81 65 ARG B N 1
ATOM 1799 C CA . ARG B 1 65 ? -5.434 -10.203 -11.07 1 97.81 65 ARG B CA 1
ATOM 1800 C C . ARG B 1 65 ? -6.332 -11.422 -11.258 1 97.81 65 ARG B C 1
ATOM 1802 O O . ARG B 1 65 ? -7.414 -11.492 -10.68 1 97.81 65 ARG B O 1
ATOM 1809 N N . THR B 1 66 ? -5.867 -12.32 -12.023 1 97.56 66 THR B N 1
ATOM 1810 C CA . THR B 1 66 ? -6.613 -13.547 -12.273 1 97.56 66 THR B CA 1
ATOM 1811 C C . THR B 1 66 ? -6.812 -14.328 -10.977 1 97.56 66 THR B C 1
ATOM 1813 O O . THR B 1 66 ? -7.914 -14.812 -10.703 1 97.56 66 THR B O 1
ATOM 1816 N N . LYS B 1 67 ? -5.797 -14.422 -10.172 1 96.56 67 LYS B N 1
ATOM 1817 C CA . LYS B 1 67 ? -5.871 -15.125 -8.898 1 96.56 67 LYS B CA 1
ATOM 1818 C C . LYS B 1 67 ? -6.855 -14.438 -7.949 1 96.56 67 LYS B C 1
ATOM 1820 O O . LYS B 1 67 ? -7.656 -15.102 -7.289 1 96.56 67 LYS B O 1
ATOM 1825 N N . ILE B 1 68 ? -6.754 -13.141 -7.879 1 96.75 68 ILE B N 1
ATOM 1826 C CA . ILE B 1 68 ? -7.668 -12.398 -7.02 1 96.75 68 ILE B CA 1
ATOM 1827 C C . ILE B 1 68 ? -9.109 -12.656 -7.445 1 96.75 68 ILE B C 1
ATOM 1829 O O . ILE B 1 68 ? -9.961 -12.984 -6.613 1 96.75 68 ILE B O 1
ATOM 1833 N N . ASN B 1 69 ? -9.336 -12.523 -8.727 1 97 69 ASN B N 1
ATOM 1834 C CA . ASN B 1 69 ? -10.688 -12.703 -9.242 1 97 69 ASN B CA 1
ATOM 1835 C C . ASN B 1 69 ? -11.211 -14.109 -8.953 1 97 69 ASN B C 1
ATOM 1837 O O . ASN B 1 69 ? -12.367 -14.273 -8.562 1 97 69 ASN B O 1
ATOM 1841 N N . ALA B 1 70 ? -10.406 -15.055 -9.18 1 96.06 70 ALA B N 1
ATOM 1842 C CA . ALA B 1 70 ? -10.797 -16.422 -8.875 1 96.06 70 ALA B CA 1
ATOM 1843 C C . ALA B 1 70 ? -11.125 -16.594 -7.395 1 96.06 70 ALA B C 1
ATOM 1845 O O . ALA B 1 70 ? -12.094 -17.281 -7.039 1 96.06 70 ALA B O 1
ATOM 1846 N N . HIS B 1 71 ? -10.328 -16.031 -6.555 1 94 71 HIS B N 1
ATOM 1847 C CA . HIS B 1 71 ? -10.539 -16.109 -5.113 1 94 71 HIS B CA 1
ATOM 1848 C C . HIS B 1 71 ? -11.859 -15.453 -4.715 1 94 71 HIS B C 1
ATOM 1850 O O . HIS B 1 71 ? -12.594 -15.984 -3.883 1 94 71 HIS B O 1
ATOM 1856 N N . LEU B 1 72 ? -12.156 -14.375 -5.301 1 93.69 72 LEU B N 1
ATOM 1857 C CA . LEU B 1 72 ? -13.336 -13.594 -4.953 1 93.69 72 LEU B CA 1
ATOM 1858 C C . LEU B 1 72 ? -14.609 -14.289 -5.438 1 93.69 72 LEU B C 1
ATOM 1860 O O . LEU B 1 72 ? -15.711 -13.953 -5 1 93.69 72 LEU B O 1
ATOM 1864 N N . ARG B 1 73 ? -14.445 -15.219 -6.273 1 93.94 73 ARG B N 1
ATOM 1865 C CA . ARG B 1 73 ? -15.594 -15.969 -6.781 1 93.94 73 ARG B CA 1
ATOM 1866 C C . ARG B 1 73 ? -15.961 -17.109 -5.848 1 93.94 73 ARG B C 1
ATOM 1868 O O . ARG B 1 73 ? -17.031 -17.703 -5.977 1 93.94 73 ARG B O 1
ATOM 1875 N N . LYS B 1 74 ? -15.148 -17.359 -4.926 1 91.38 74 LYS B N 1
ATOM 1876 C CA . LYS B 1 74 ? -15.438 -18.438 -3.98 1 91.38 74 LYS B CA 1
ATOM 1877 C C . LYS B 1 74 ? -16.609 -18.062 -3.07 1 91.38 74 LYS B C 1
ATOM 1879 O O . LYS B 1 74 ? -16.719 -16.922 -2.646 1 91.38 74 LYS B O 1
ATOM 1884 N N . PRO B 1 75 ? -17.406 -19.078 -2.744 1 91.06 75 PRO B N 1
ATOM 1885 C CA . PRO B 1 75 ? -18.516 -18.781 -1.849 1 91.06 75 PRO B CA 1
ATOM 1886 C C . PRO B 1 75 ? -18.078 -18.25 -0.492 1 91.06 75 PRO B C 1
ATOM 1888 O O . PRO B 1 75 ? -17.125 -18.766 0.103 1 91.06 75 PRO B O 1
ATOM 1891 N N . GLY B 1 76 ? -18.766 -17.203 -0.082 1 88.62 76 GLY B N 1
ATOM 1892 C CA . GLY B 1 76 ? -18.516 -16.656 1.245 1 88.62 76 GLY B CA 1
ATOM 1893 C C . GLY B 1 76 ? -17.391 -15.641 1.273 1 88.62 76 GLY B C 1
ATOM 1894 O O . GLY B 1 76 ? -17.156 -14.992 2.297 1 88.62 76 GLY B O 1
ATOM 1895 N N . VAL B 1 77 ? -16.688 -15.586 0.185 1 89.12 77 VAL B N 1
ATOM 1896 C CA . VAL B 1 77 ? -15.578 -14.625 0.144 1 89.12 77 VAL B CA 1
ATOM 1897 C C . VAL B 1 77 ? -16.094 -13.289 -0.377 1 89.12 77 VAL B C 1
ATOM 1899 O O . VAL B 1 77 ? -16.719 -13.219 -1.434 1 89.12 77 VAL B O 1
ATOM 1902 N N . THR B 1 78 ? -15.805 -12.195 0.476 1 89.5 78 THR B N 1
ATOM 1903 C CA . THR B 1 78 ? -16.125 -10.852 0.02 1 89.5 78 THR B CA 1
ATOM 1904 C C . THR B 1 78 ? -14.852 -10.031 -0.192 1 89.5 78 THR B C 1
ATOM 1906 O O . THR B 1 78 ? -13.82 -10.305 0.425 1 89.5 78 THR B O 1
ATOM 1909 N N . LYS B 1 79 ? -14.953 -9.133 -1.141 1 89.19 79 LYS B N 1
ATOM 1910 C CA . LYS B 1 79 ? -13.844 -8.219 -1.385 1 89.19 79 LYS B CA 1
ATOM 1911 C C . LYS B 1 79 ? -13.383 -7.551 -0.091 1 89.19 79 LYS B C 1
ATOM 1913 O O . LYS B 1 79 ? -12.188 -7.469 0.182 1 89.19 79 LYS B O 1
ATOM 1918 N N . ALA B 1 80 ? -14.328 -7.176 0.669 1 86.12 80 ALA B N 1
ATOM 1919 C CA . ALA B 1 80 ? -14.039 -6.488 1.926 1 86.12 80 ALA B CA 1
ATOM 1920 C C . ALA B 1 80 ? -13.297 -7.402 2.893 1 86.12 80 ALA B C 1
ATOM 1922 O O . ALA B 1 80 ? -12.289 -7 3.488 1 86.12 80 ALA B O 1
ATOM 1923 N N . ALA B 1 81 ? -13.781 -8.586 3.064 1 85.38 81 ALA B N 1
ATOM 1924 C CA . ALA B 1 81 ? -13.141 -9.539 3.973 1 85.38 81 ALA B CA 1
ATOM 1925 C C . ALA B 1 81 ? -11.734 -9.891 3.492 1 85.38 81 ALA B C 1
ATOM 1927 O O . ALA B 1 81 ? -10.797 -9.969 4.293 1 85.38 81 ALA B O 1
ATOM 1928 N N . TYR B 1 82 ? -11.578 -10.102 2.201 1 89.56 82 TYR B N 1
ATOM 1929 C CA . TYR B 1 82 ? -10.281 -10.398 1.612 1 89.56 82 TYR B CA 1
ATOM 1930 C C . TYR B 1 82 ? -9.289 -9.266 1.878 1 89.56 82 TYR B C 1
ATOM 1932 O O . TYR B 1 82 ? -8.156 -9.516 2.293 1 89.56 82 TYR B O 1
ATOM 1940 N N . GLY B 1 83 ? -9.711 -8.062 1.72 1 87.38 83 GLY B N 1
ATOM 1941 C CA . GLY B 1 83 ? -8.859 -6.902 1.918 1 87.38 83 GLY B CA 1
ATOM 1942 C C . GLY B 1 83 ? -8.484 -6.68 3.371 1 87.38 83 GLY B C 1
ATOM 1943 O O . GLY B 1 83 ? -7.363 -6.262 3.67 1 87.38 83 GLY B O 1
ATOM 1944 N N . ALA B 1 84 ? -9.336 -7 4.227 1 79.31 84 ALA B N 1
ATOM 1945 C CA . ALA B 1 84 ? -9.156 -6.719 5.648 1 79.31 84 ALA B CA 1
ATOM 1946 C C . ALA B 1 84 ? -8.352 -7.824 6.328 1 79.31 84 ALA B C 1
ATOM 1948 O O . ALA B 1 84 ? -7.648 -7.57 7.309 1 79.31 84 ALA B O 1
ATOM 1949 N N . ASP B 1 85 ? -8.445 -8.953 5.871 1 71.56 85 ASP B N 1
ATOM 1950 C CA . ASP B 1 85 ? -7.906 -10.117 6.566 1 71.56 85 ASP B CA 1
ATOM 1951 C C . ASP B 1 85 ? -6.492 -10.438 6.086 1 71.56 85 ASP B C 1
ATOM 1953 O O . ASP B 1 85 ? -5.812 -11.297 6.656 1 71.56 85 ASP B O 1
ATOM 1957 N N . SER B 1 86 ? -6 -9.703 5.246 1 74.19 86 SER B N 1
ATOM 1958 C CA . SER B 1 86 ? -4.645 -9.961 4.77 1 74.19 86 SER B CA 1
ATOM 1959 C C . SER B 1 86 ? -3.607 -9.328 5.691 1 74.19 86 SER B C 1
ATOM 1961 O O . SER B 1 86 ? -3.906 -8.367 6.41 1 74.19 86 SER B O 1
ATOM 1963 N N . GLU B 1 87 ? -2.549 -10.086 5.844 1 78.25 87 GLU B N 1
ATOM 1964 C CA . GLU B 1 87 ? -1.428 -9.523 6.59 1 78.25 87 GLU B CA 1
ATOM 1965 C C . GLU B 1 87 ? -1.093 -8.117 6.098 1 78.25 87 GLU B C 1
ATOM 1967 O O . GLU B 1 87 ? -0.767 -7.234 6.898 1 78.25 87 GLU B O 1
ATOM 1972 N N . HIS B 1 88 ? -1.115 -8.008 4.828 1 87.62 88 HIS B N 1
ATOM 1973 C CA . HIS B 1 88 ? -1.028 -6.695 4.203 1 87.62 88 HIS B CA 1
ATOM 1974 C C . HIS B 1 88 ? -2.406 -6.191 3.785 1 87.62 88 HIS B C 1
ATOM 1976 O O . HIS B 1 88 ? -2.945 -6.617 2.762 1 87.62 88 HIS B O 1
ATOM 1982 N N . LYS B 1 89 ? -2.885 -5.289 4.578 1 86.12 89 LYS B N 1
ATOM 1983 C CA . LYS B 1 89 ? -4.23 -4.789 4.32 1 86.12 89 LYS B CA 1
ATOM 1984 C C . LYS B 1 89 ? -4.309 -4.086 2.969 1 86.12 89 LYS B C 1
ATOM 1986 O O . LYS B 1 89 ? -3.385 -3.363 2.584 1 86.12 89 LYS B O 1
ATOM 1991 N N . ILE B 1 90 ? -5.441 -4.355 2.396 1 89.5 90 ILE B N 1
ATOM 1992 C CA . ILE B 1 90 ? -5.691 -3.768 1.086 1 89.5 90 ILE B CA 1
ATOM 1993 C C . ILE B 1 90 ? -6.914 -2.852 1.157 1 89.5 90 ILE B C 1
ATOM 1995 O O . ILE B 1 90 ? -8 -3.289 1.531 1 89.5 90 ILE B O 1
ATOM 1999 N N . ALA B 1 9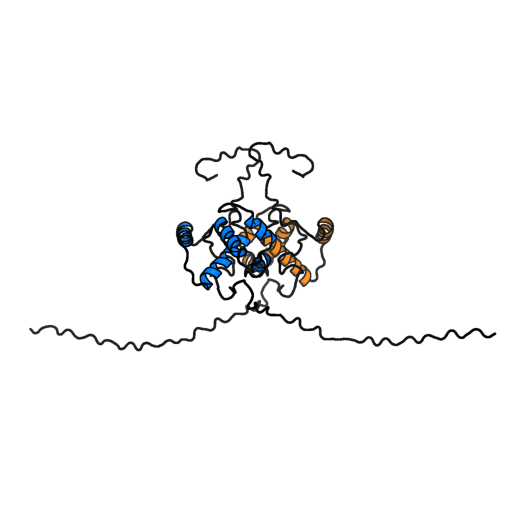1 ? -6.641 -1.616 0.816 1 87.88 91 ALA B N 1
ATOM 2000 C CA . ALA B 1 91 ? -7.766 -0.693 0.709 1 87.88 91 ALA B CA 1
ATOM 2001 C C . ALA B 1 91 ? -8.68 -1.079 -0.448 1 87.88 91 ALA B C 1
ATOM 2003 O O . ALA B 1 91 ? -8.211 -1.465 -1.52 1 87.88 91 ALA B O 1
ATOM 2004 N N . GLY B 1 92 ? -10.047 -0.944 -0.188 1 87.62 92 GLY B N 1
ATOM 2005 C CA . GLY B 1 92 ? -11.031 -1.336 -1.188 1 87.62 92 GLY B CA 1
ATOM 2006 C C . GLY B 1 92 ? -10.852 -0.617 -2.512 1 87.62 92 GLY B C 1
ATOM 2007 O O . GLY B 1 92 ? -10.898 -1.241 -3.574 1 87.62 92 GLY B O 1
ATOM 2008 N N . ASN B 1 93 ? -10.609 0.646 -2.441 1 84.12 93 ASN B N 1
ATOM 2009 C CA . ASN B 1 93 ? -10.461 1.428 -3.664 1 84.12 93 ASN B CA 1
ATOM 2010 C C . ASN B 1 93 ? -9.188 1.047 -4.422 1 84.12 93 ASN B C 1
ATOM 2012 O O . ASN B 1 93 ? -9.188 1.011 -5.656 1 84.12 93 ASN B O 1
ATOM 2016 N N . LEU B 1 94 ? -8.125 0.756 -3.709 1 88.81 94 LEU B N 1
ATOM 2017 C CA . LEU B 1 94 ? -6.887 0.341 -4.359 1 88.81 94 LEU B CA 1
ATOM 2018 C C . LEU B 1 94 ? -7.055 -1.023 -5.023 1 88.81 94 LEU B C 1
ATOM 2020 O O . LEU B 1 94 ? -6.516 -1.26 -6.105 1 88.81 94 LEU B O 1
ATOM 2024 N N . LEU B 1 95 ? -7.777 -1.838 -4.32 1 92.75 95 LEU B N 1
ATOM 2025 C CA . LEU B 1 95 ? -8.07 -3.143 -4.906 1 92.75 95 LEU B CA 1
ATOM 2026 C C . LEU B 1 95 ? -8.852 -2.994 -6.203 1 92.75 95 LEU B C 1
ATOM 2028 O O . LEU B 1 95 ? -8.5 -3.59 -7.223 1 92.75 95 LEU B O 1
ATOM 2032 N N . THR B 1 96 ? -9.859 -2.205 -6.148 1 90.94 96 THR B N 1
ATOM 2033 C CA . THR B 1 96 ? -10.688 -1.959 -7.324 1 90.94 96 THR B CA 1
ATOM 2034 C C . THR B 1 96 ? -9.852 -1.38 -8.461 1 90.94 96 THR B C 1
ATOM 2036 O O . THR B 1 96 ? -9.961 -1.822 -9.609 1 90.94 96 THR B O 1
ATOM 2039 N N . ASN B 1 97 ? -8.977 -0.454 -8.219 1 87.69 97 ASN B N 1
ATOM 2040 C CA . ASN B 1 97 ? -8.109 0.149 -9.219 1 87.69 97 ASN B CA 1
ATOM 2041 C C . ASN B 1 97 ? -7.156 -0.879 -9.82 1 87.69 97 ASN B C 1
ATOM 2043 O O . ASN B 1 97 ? -6.949 -0.901 -11.039 1 87.69 97 ASN B O 1
ATOM 2047 N N . PHE B 1 98 ? -6.598 -1.635 -9 1 93 98 PHE B N 1
ATOM 2048 C CA . PHE B 1 98 ? -5.68 -2.66 -9.477 1 93 98 PHE B CA 1
ATOM 2049 C C . PHE B 1 98 ? -6.391 -3.637 -10.406 1 93 98 PHE B C 1
ATOM 2051 O O . PHE B 1 98 ? -5.855 -4.004 -11.453 1 93 98 PHE B O 1
ATOM 2058 N N . LEU B 1 99 ? -7.551 -4.027 -10.062 1 95.56 99 LEU B N 1
ATOM 2059 C CA . LEU B 1 99 ? -8.305 -5.023 -10.812 1 95.56 99 LEU B CA 1
ATOM 2060 C C . LEU B 1 99 ? -8.781 -4.453 -12.141 1 95.56 99 LEU B C 1
ATOM 2062 O O . LEU B 1 99 ? -9.047 -5.203 -13.086 1 95.56 99 LEU B O 1
ATOM 2066 N N . ALA B 1 100 ? -8.883 -3.174 -12.188 1 92.69 100 ALA B N 1
ATOM 2067 C CA . ALA B 1 100 ? -9.367 -2.518 -13.398 1 92.69 100 ALA B CA 1
ATOM 2068 C C . ALA B 1 100 ? -8.266 -2.41 -14.438 1 92.69 100 ALA B C 1
ATOM 2070 O O . ALA B 1 100 ? -8.539 -2.156 -15.617 1 92.69 100 ALA B O 1
ATOM 2071 N N . LYS B 1 101 ? -7.047 -2.525 -14.062 1 90.12 101 LYS B N 1
ATOM 2072 C CA . LYS B 1 101 ? -5.926 -2.43 -14.992 1 90.12 101 LYS B CA 1
ATOM 2073 C C . LYS B 1 101 ? -5.801 -3.693 -15.836 1 90.12 101 LYS B C 1
ATOM 2075 O O . LYS B 1 101 ? -6.457 -4.699 -15.555 1 90.12 101 LYS B O 1
ATOM 2080 N N . LYS B 1 102 ? -4.953 -3.479 -16.938 1 90.88 102 LYS B N 1
ATOM 2081 C CA . LYS B 1 102 ? -4.793 -4.602 -17.859 1 90.88 102 LYS B CA 1
ATOM 2082 C C . LYS B 1 102 ? -3.328 -4.797 -18.234 1 90.88 102 LYS B C 1
ATOM 2084 O O . LYS B 1 102 ? -2.557 -3.836 -18.266 1 90.88 102 LYS B O 1
ATOM 2089 N N . GLY B 1 103 ? -3.029 -6.039 -18.516 1 92.06 103 GLY B N 1
ATOM 2090 C CA . GLY B 1 103 ? -1.692 -6.34 -19 1 92.06 103 GLY B CA 1
ATOM 2091 C C . GLY B 1 103 ? -0.753 -6.824 -17.906 1 92.06 103 GLY B C 1
ATOM 2092 O O . GLY B 1 103 ? -1.085 -6.766 -16.719 1 92.06 103 GLY B O 1
ATOM 2093 N N . PRO B 1 104 ? 0.36 -7.32 -18.281 1 92.25 104 PRO B N 1
ATOM 2094 C CA . PRO B 1 104 ? 1.267 -8.008 -17.359 1 92.25 104 PRO B CA 1
ATOM 2095 C C . PRO B 1 104 ? 1.977 -7.055 -16.391 1 92.25 104 PRO B C 1
ATOM 2097 O O . PRO B 1 104 ? 2.463 -7.48 -15.344 1 92.25 104 PRO B O 1
ATOM 2100 N N . THR B 1 105 ? 1.995 -5.723 -16.703 1 92 105 THR B N 1
ATOM 2101 C CA . THR B 1 105 ? 2.887 -4.863 -15.938 1 92 105 THR B CA 1
ATOM 2102 C C . THR B 1 105 ? 2.1 -3.773 -15.219 1 92 105 THR B C 1
ATOM 2104 O O . THR B 1 105 ? 2.592 -3.176 -14.258 1 92 105 THR B O 1
ATOM 2107 N N . ALA B 1 106 ? 0.89 -3.496 -15.68 1 89.12 106 ALA B N 1
ATOM 2108 C CA . ALA B 1 106 ? 0.134 -2.393 -15.094 1 89.12 106 ALA B CA 1
ATOM 2109 C C . ALA B 1 106 ? -0.174 -2.66 -13.617 1 89.12 106 ALA B C 1
ATOM 2111 O O . ALA B 1 106 ? -0.783 -3.678 -13.281 1 89.12 106 ALA B O 1
ATOM 2112 N N . GLY B 1 107 ? 0.336 -1.766 -12.75 1 90.44 107 GLY B N 1
ATOM 2113 C CA . GLY B 1 107 ? 0.115 -1.925 -11.32 1 90.44 107 GLY B CA 1
ATOM 2114 C C . GLY B 1 107 ? 1.292 -2.553 -10.594 1 90.44 107 GLY B C 1
ATOM 2115 O O . GLY B 1 107 ? 1.189 -2.908 -9.422 1 90.44 107 GLY B O 1
ATOM 2116 N N . ASN B 1 108 ? 2.439 -2.623 -11.211 1 91.31 108 ASN B N 1
ATOM 2117 C CA . ASN B 1 108 ? 3.582 -3.359 -10.68 1 91.31 108 ASN B CA 1
ATOM 2118 C C . ASN B 1 108 ? 4.152 -2.688 -9.438 1 91.31 108 ASN B C 1
ATOM 2120 O O . ASN B 1 108 ? 4.805 -3.34 -8.617 1 91.31 108 ASN B O 1
ATOM 2124 N N . THR B 1 109 ? 3.797 -1.446 -9.25 1 88.06 109 THR B N 1
ATOM 2125 C CA . THR B 1 109 ? 4.328 -0.732 -8.094 1 88.06 109 THR B CA 1
ATOM 2126 C C . THR B 1 109 ? 3.277 -0.63 -6.992 1 88.06 109 THR B C 1
ATOM 2128 O O . THR B 1 109 ? 3.523 -0.027 -5.945 1 88.06 109 THR B O 1
ATOM 2131 N N . SER B 1 110 ? 2.131 -1.169 -7.234 1 89.25 110 SER B N 1
ATOM 2132 C CA . SER B 1 110 ? 1.047 -1.037 -6.266 1 89.25 110 SER B CA 1
ATOM 2133 C C . SER B 1 110 ? 1.269 -1.946 -5.062 1 89.25 110 SER B C 1
ATOM 2135 O O . SER B 1 110 ? 1.81 -3.045 -5.199 1 89.25 110 SER B O 1
ATOM 2137 N N . SER B 1 111 ? 0.83 -1.468 -3.941 1 90.56 111 SER B N 1
ATOM 2138 C CA . SER B 1 111 ? 0.867 -2.297 -2.74 1 90.56 111 SER B CA 1
ATOM 2139 C C . SER B 1 111 ? -0.081 -3.484 -2.859 1 90.56 111 SER B C 1
ATOM 2141 O O . SER B 1 111 ? 0.139 -4.527 -2.236 1 90.56 111 SER B O 1
ATOM 2143 N N . VAL B 1 112 ? -1.122 -3.344 -3.627 1 93.12 112 VAL B N 1
ATOM 2144 C CA . VAL B 1 112 ? -2.076 -4.426 -3.844 1 93.12 112 VAL B CA 1
ATOM 2145 C C . VAL B 1 112 ? -1.37 -5.613 -4.496 1 93.12 112 VAL B C 1
ATOM 2147 O O . VAL B 1 112 ? -1.605 -6.766 -4.121 1 93.12 112 VAL B O 1
ATOM 2150 N N . PHE B 1 113 ? -0.498 -5.32 -5.488 1 95.31 113 PHE B N 1
ATOM 2151 C CA . PHE B 1 113 ? 0.242 -6.363 -6.188 1 95.31 113 PHE B CA 1
ATOM 2152 C C . PHE B 1 113 ? 1.036 -7.215 -5.207 1 95.31 113 PHE B C 1
ATOM 2154 O O . PHE B 1 113 ? 0.917 -8.445 -5.203 1 95.31 113 PHE B O 1
ATOM 2161 N N . TYR B 1 114 ? 1.741 -6.578 -4.34 1 95.19 114 TYR B N 1
ATOM 2162 C CA . TYR B 1 114 ? 2.543 -7.262 -3.334 1 95.19 114 TYR B CA 1
ATOM 2163 C C . TYR B 1 114 ? 1.659 -8.047 -2.371 1 95.19 114 TYR B C 1
ATOM 2165 O O . TYR B 1 114 ? 1.887 -9.234 -2.137 1 95.19 114 TYR B O 1
ATOM 2173 N N . ALA B 1 115 ? 0.683 -7.383 -1.827 1 94.88 115 ALA B N 1
ATOM 2174 C CA . ALA B 1 115 ? -0.188 -7.992 -0.823 1 94.88 115 ALA B CA 1
ATOM 2175 C C . ALA B 1 115 ? -0.863 -9.25 -1.371 1 94.88 115 ALA B C 1
ATOM 2177 O O . ALA B 1 115 ? -0.915 -10.273 -0.694 1 94.88 115 ALA B O 1
ATOM 2178 N N . ALA B 1 116 ? -1.338 -9.109 -2.59 1 96.62 116 ALA B N 1
ATOM 2179 C CA . ALA B 1 116 ? -2.02 -10.234 -3.211 1 96.62 116 ALA B CA 1
ATOM 2180 C C . ALA B 1 116 ? -1.055 -11.398 -3.451 1 96.62 116 ALA B C 1
ATOM 2182 O O . ALA B 1 116 ? -1.37 -12.547 -3.148 1 96.62 116 ALA B O 1
ATOM 2183 N N . TYR B 1 117 ? 0.092 -11.086 -3.963 1 96.81 117 TYR B N 1
ATOM 2184 C CA . TYR B 1 117 ? 1.054 -12.148 -4.219 1 96.81 117 TYR B CA 1
ATOM 2185 C C . TYR B 1 117 ? 1.397 -12.891 -2.934 1 96.81 117 TYR B C 1
ATOM 2187 O O . TYR B 1 117 ? 1.416 -14.125 -2.91 1 96.81 117 TYR B O 1
ATOM 2195 N N . VAL B 1 118 ? 1.693 -12.164 -1.912 1 96.38 118 VAL B N 1
ATOM 2196 C CA . VAL B 1 118 ? 2.059 -12.773 -0.634 1 96.38 118 VAL B CA 1
ATOM 2197 C C . VAL B 1 118 ? 0.915 -13.648 -0.132 1 96.38 118 VAL B C 1
ATOM 2199 O O . VAL B 1 118 ? 1.143 -14.766 0.341 1 96.38 118 VAL B O 1
ATOM 2202 N N . PHE B 1 119 ? -0.279 -13.172 -0.301 1 95.38 119 PHE B N 1
ATOM 2203 C CA . PHE B 1 119 ? -1.454 -13.922 0.114 1 95.38 119 PHE B CA 1
ATOM 2204 C C . PHE B 1 119 ? -1.52 -15.266 -0.613 1 95.38 119 PHE B C 1
ATOM 2206 O O . PHE B 1 119 ? -1.634 -16.312 0.02 1 95.38 119 PHE B O 1
ATOM 2213 N N . PHE B 1 120 ? -1.354 -15.297 -1.859 1 95.81 120 PHE B N 1
ATOM 2214 C CA . PHE B 1 120 ? -1.524 -16.516 -2.639 1 95.81 120 PHE B CA 1
ATOM 2215 C C . PHE B 1 120 ? -0.327 -17.438 -2.465 1 95.81 120 PHE B C 1
ATOM 2217 O O . PHE B 1 120 ? -0.471 -18.672 -2.5 1 95.81 120 PHE B O 1
ATOM 2224 N N . GLU B 1 121 ? 0.848 -16.797 -2.303 1 96.56 121 GLU B N 1
ATOM 2225 C CA . GLU B 1 121 ? 2.008 -17.656 -2.037 1 96.56 121 GLU B CA 1
ATOM 2226 C C . GLU B 1 121 ? 1.883 -18.344 -0.687 1 96.56 121 GLU B C 1
ATOM 2228 O O . GLU B 1 121 ? 2.197 -19.531 -0.564 1 96.56 121 GLU B O 1
ATOM 2233 N N . LYS B 1 122 ? 1.438 -17.656 0.281 1 95.5 122 LYS B N 1
ATOM 2234 C CA . LYS B 1 122 ? 1.207 -18.281 1.58 1 95.5 122 LYS B CA 1
ATOM 2235 C C . LYS B 1 122 ? 0.118 -19.344 1.492 1 95.5 122 LYS B C 1
ATOM 2237 O O . LYS B 1 122 ? 0.213 -20.391 2.137 1 95.5 122 LYS B O 1
ATOM 2242 N N . LEU B 1 123 ? -0.91 -19.078 0.772 1 94 123 LEU B N 1
ATOM 2243 C CA . LEU B 1 123 ? -1.979 -20.047 0.56 1 94 123 LEU B CA 1
ATOM 2244 C C . LEU B 1 123 ? -1.439 -21.312 -0.084 1 94 123 LEU B C 1
ATOM 2246 O O . LEU B 1 123 ? -1.806 -22.422 0.317 1 94 123 LEU B O 1
ATOM 22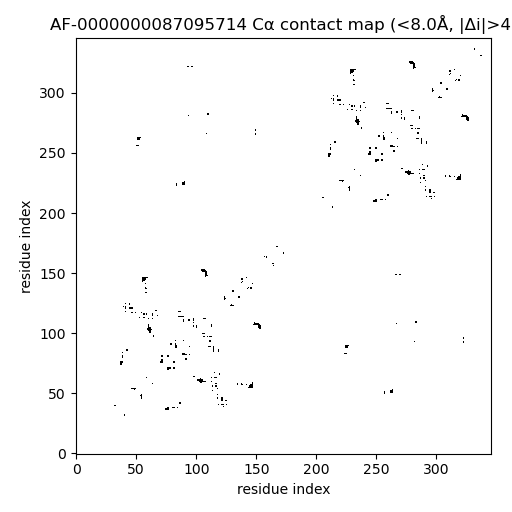50 N N . ARG B 1 124 ? -0.599 -21.188 -1.111 1 95.31 124 ARG B N 1
ATOM 2251 C CA . ARG B 1 124 ? 0.027 -22.328 -1.771 1 95.31 124 ARG B CA 1
ATOM 2252 C C . ARG B 1 124 ? 0.812 -23.188 -0.776 1 95.31 124 ARG B C 1
ATOM 2254 O O . ARG B 1 124 ? 0.702 -24.406 -0.773 1 95.31 124 ARG B O 1
ATOM 2261 N N . ILE B 1 125 ? 1.609 -22.5 0.047 1 95.69 125 ILE B N 1
ATOM 2262 C CA . ILE B 1 125 ? 2.445 -23.172 1.035 1 95.69 125 ILE B CA 1
ATOM 2263 C C . ILE B 1 125 ? 1.563 -23.844 2.078 1 95.69 125 ILE B C 1
ATOM 2265 O O . ILE B 1 125 ? 1.797 -25 2.436 1 95.69 125 ILE B O 1
ATOM 2269 N N . ARG B 1 126 ? 0.545 -23.172 2.553 1 93.69 126 ARG B N 1
ATOM 2270 C CA . ARG B 1 126 ? -0.384 -23.734 3.527 1 93.69 126 ARG B CA 1
ATOM 2271 C C . ARG B 1 126 ? -1.027 -25 2.998 1 93.69 126 ARG B C 1
ATOM 2273 O O . ARG B 1 126 ? -1.159 -26 3.727 1 93.69 126 ARG B O 1
ATOM 2280 N N . ASP B 1 127 ? -1.395 -24.984 1.764 1 94.5 127 ASP B N 1
ATOM 2281 C CA . ASP B 1 127 ? -2.113 -26.094 1.148 1 94.5 127 ASP B CA 1
ATOM 2282 C C . ASP B 1 127 ? -1.146 -27.172 0.671 1 94.5 127 ASP B C 1
ATOM 2284 O O . ASP B 1 127 ? -1.57 -28.219 0.15 1 94.5 127 ASP B O 1
ATOM 2288 N N . GLY B 1 128 ? 0.091 -26.984 0.775 1 94.44 128 GLY B N 1
ATOM 2289 C CA . GLY B 1 128 ? 1.087 -27.969 0.376 1 94.44 128 GLY B CA 1
ATOM 2290 C C . GLY B 1 128 ? 1.143 -28.172 -1.124 1 94.44 128 GLY B C 1
ATOM 2291 O O . GLY B 1 128 ? 1.416 -29.281 -1.586 1 94.44 128 GLY B O 1
ATOM 2292 N N . LYS B 1 129 ? 0.767 -27.156 -1.786 1 95.5 129 LYS B N 1
ATOM 2293 C CA . LYS B 1 129 ? 0.79 -27.25 -3.242 1 95.5 129 LYS B CA 1
ATOM 2294 C C . LYS B 1 129 ? 2.172 -26.922 -3.795 1 95.5 129 LYS B C 1
ATOM 2296 O O . LYS B 1 129 ? 2.834 -26 -3.311 1 95.5 129 LYS B O 1
ATOM 2301 N N . PRO B 1 130 ? 2.592 -27.672 -4.785 1 95.88 130 PRO B N 1
ATOM 2302 C CA . PRO B 1 130 ? 3.875 -27.344 -5.406 1 95.88 130 PRO B CA 1
ATOM 2303 C C . PRO B 1 130 ? 3.809 -26.062 -6.25 1 95.88 130 PRO B C 1
ATOM 2305 O O . PRO B 1 130 ? 2.717 -25.609 -6.582 1 95.88 130 PRO B O 1
ATOM 2308 N N . LYS B 1 131 ? 5.012 -25.547 -6.527 1 94.44 131 LYS B N 1
ATOM 2309 C CA . LYS B 1 131 ? 5.074 -24.469 -7.52 1 94.44 131 LYS B CA 1
ATOM 2310 C C . LYS B 1 131 ? 4.598 -24.969 -8.883 1 94.44 131 LYS B C 1
ATOM 2312 O O . LYS B 1 131 ? 4.875 -26.094 -9.273 1 94.44 131 LYS B O 1
ATOM 2317 N N . ASN B 1 132 ? 3.781 -24.141 -9.562 1 91.25 132 ASN B N 1
ATOM 2318 C CA . ASN B 1 132 ? 3.355 -24.516 -10.906 1 91.25 132 ASN B CA 1
ATOM 2319 C C . ASN B 1 132 ? 4.43 -24.203 -11.945 1 91.25 132 ASN B C 1
ATOM 2321 O O . ASN B 1 132 ? 5.457 -23.609 -11.617 1 91.25 132 ASN B O 1
ATOM 2325 N N . LYS B 1 133 ? 4.219 -24.734 -13.141 1 92.31 133 LYS B N 1
ATOM 2326 C CA . LYS B 1 133 ? 5.191 -24.578 -14.219 1 92.31 133 LYS B CA 1
ATOM 2327 C C . LYS B 1 133 ? 5.484 -23.109 -14.492 1 92.31 133 LYS B C 1
ATOM 2329 O O . LYS B 1 133 ? 6.633 -22.734 -14.727 1 92.31 133 LYS B O 1
ATOM 2334 N N . THR B 1 134 ? 4.504 -22.234 -14.453 1 92.38 134 THR B N 1
ATOM 2335 C CA . THR B 1 134 ? 4.68 -20.812 -14.703 1 92.38 134 THR B CA 1
ATOM 2336 C C . THR B 1 134 ? 5.617 -20.203 -13.672 1 92.38 134 THR B C 1
ATOM 2338 O O . THR B 1 134 ? 6.492 -19.406 -14.016 1 92.38 134 THR B O 1
ATOM 2341 N N . ARG B 1 135 ? 5.441 -20.625 -12.461 1 93.62 135 ARG B N 1
ATOM 2342 C CA . ARG B 1 135 ? 6.309 -20.125 -11.391 1 93.62 135 ARG B CA 1
ATOM 2343 C C . ARG B 1 135 ? 7.766 -20.5 -11.656 1 93.62 135 ARG B C 1
ATOM 2345 O O . ARG B 1 135 ? 8.656 -19.656 -11.531 1 93.62 135 ARG B O 1
ATOM 2352 N N . GLU B 1 136 ? 7.961 -21.672 -12.055 1 93.5 136 GLU B N 1
ATOM 2353 C CA . GLU B 1 136 ? 9.32 -22.141 -12.32 1 93.5 136 GLU B CA 1
ATOM 2354 C C . GLU B 1 136 ? 9.938 -21.391 -13.5 1 93.5 136 GLU B C 1
ATOM 2356 O O . GLU B 1 136 ? 11.109 -21.016 -13.461 1 93.5 136 GLU B O 1
ATOM 2361 N N . GLU B 1 137 ? 9.164 -21.219 -14.445 1 93.06 137 GLU B N 1
ATOM 2362 C CA . GLU B 1 137 ? 9.625 -20.469 -15.609 1 93.06 137 GLU B CA 1
ATOM 2363 C C . GLU B 1 137 ? 9.969 -19.031 -15.25 1 93.06 137 GLU B C 1
ATOM 2365 O O . GLU B 1 137 ? 10.984 -18.5 -15.711 1 93.06 137 GLU B O 1
ATOM 2370 N N . MET B 1 138 ? 9.156 -18.406 -14.461 1 94.75 138 MET B N 1
ATOM 2371 C CA . MET B 1 138 ? 9.391 -17.031 -14.062 1 94.75 138 MET B CA 1
ATOM 2372 C C . MET B 1 138 ? 10.625 -16.922 -13.18 1 94.75 138 MET B C 1
ATOM 2374 O O . MET B 1 138 ? 11.398 -15.969 -13.289 1 94.75 138 MET B O 1
ATOM 2378 N N . GLU B 1 139 ? 10.797 -17.828 -12.289 1 94.94 139 GLU B N 1
ATOM 2379 C CA . GLU B 1 139 ? 12 -17.844 -11.469 1 94.94 139 GLU B CA 1
ATOM 2380 C C . GLU B 1 139 ? 13.258 -17.922 -12.336 1 94.94 139 GLU B C 1
ATOM 2382 O O . GLU B 1 139 ? 14.258 -17.25 -12.047 1 94.94 139 GLU B O 1
ATOM 2387 N N . ALA B 1 140 ? 13.211 -18.781 -13.391 1 94.25 140 ALA B N 1
ATOM 2388 C CA . ALA B 1 140 ? 14.344 -18.922 -14.297 1 94.25 140 ALA B CA 1
ATOM 2389 C C . ALA B 1 140 ? 14.586 -17.625 -15.07 1 94.25 140 ALA B C 1
ATOM 2391 O O . ALA B 1 140 ? 15.727 -17.203 -15.266 1 94.25 140 ALA B O 1
ATOM 2392 N N . ARG B 1 141 ? 13.555 -17 -15.43 1 92.69 141 ARG B N 1
ATOM 2393 C CA . ARG B 1 141 ? 13.617 -15.812 -16.281 1 92.69 141 ARG B CA 1
ATOM 2394 C C . ARG B 1 141 ? 14.023 -14.586 -15.477 1 92.69 141 ARG B C 1
ATOM 2396 O O . ARG B 1 141 ? 14.82 -13.766 -15.945 1 92.69 141 ARG B O 1
ATOM 2403 N N . TRP B 1 142 ? 13.484 -14.359 -14.336 1 93.38 142 TRP B N 1
ATOM 2404 C CA . TRP B 1 142 ? 13.633 -13.109 -13.602 1 93.38 142 TRP B CA 1
ATOM 2405 C C . TRP B 1 142 ? 14.695 -13.234 -12.516 1 93.38 142 TRP B C 1
ATOM 2407 O O . TRP B 1 142 ? 15.18 -12.234 -11.984 1 93.38 142 TRP B O 1
ATOM 2417 N N . GLY B 1 143 ? 15.102 -14.5 -12.148 1 94.62 143 GLY B N 1
ATOM 2418 C CA . GLY B 1 143 ? 16.141 -14.695 -11.156 1 94.62 143 GLY B CA 1
ATOM 2419 C C . GLY B 1 143 ? 15.703 -14.297 -9.758 1 94.62 143 GLY B C 1
ATOM 2420 O O . GLY B 1 143 ? 14.508 -14.227 -9.469 1 94.62 143 GLY B O 1
ATOM 2421 N N . PRO B 1 144 ? 16.625 -14.031 -8.867 1 94.06 144 PRO B N 1
ATOM 2422 C CA . PRO B 1 144 ? 16.344 -13.812 -7.445 1 94.06 144 PRO B CA 1
ATOM 2423 C C . PRO B 1 144 ? 15.609 -12.5 -7.188 1 94.06 144 PRO B C 1
ATOM 2425 O O . PRO B 1 144 ? 15 -12.328 -6.133 1 94.06 144 PRO B O 1
ATOM 2428 N N . ASP B 1 145 ? 15.617 -11.633 -8.125 1 92.38 145 ASP B N 1
ATOM 2429 C CA . ASP B 1 145 ? 15.008 -10.32 -7.918 1 92.38 145 ASP B CA 1
ATOM 2430 C C . ASP B 1 145 ? 13.508 -10.367 -8.203 1 92.38 145 ASP B C 1
ATOM 2432 O O . ASP B 1 145 ? 12.75 -9.523 -7.719 1 92.38 145 ASP B O 1
ATOM 2436 N N . GLY B 1 146 ? 13.078 -11.312 -9 1 95.5 146 GLY B N 1
ATOM 2437 C CA . GLY B 1 146 ? 11.672 -11.438 -9.344 1 95.5 146 GLY B CA 1
ATOM 2438 C C . GLY B 1 146 ? 11.18 -10.32 -10.242 1 95.5 146 GLY B C 1
ATOM 2439 O O . GLY B 1 146 ? 11.953 -9.734 -11 1 95.5 146 GLY B O 1
ATOM 2440 N N . PHE B 1 147 ? 9.898 -10.062 -10.289 1 93.56 147 PHE B N 1
ATOM 2441 C CA . PHE B 1 147 ? 9.195 -9.07 -11.109 1 93.56 147 PHE B CA 1
ATOM 2442 C C . PHE B 1 147 ? 9.594 -7.656 -10.711 1 93.56 147 PHE B C 1
ATOM 2444 O O . PHE B 1 147 ? 9.742 -7.359 -9.523 1 93.56 147 PHE B O 1
ATOM 2451 N N . ASP B 1 148 ? 9.742 -6.75 -11.664 1 90.31 148 ASP B N 1
ATOM 2452 C CA . ASP B 1 148 ? 10.109 -5.367 -11.391 1 90.31 148 ASP B CA 1
ATOM 2453 C C . ASP B 1 148 ? 8.969 -4.609 -10.727 1 90.31 148 ASP B C 1
ATOM 2455 O O . ASP B 1 148 ? 7.898 -4.441 -11.32 1 90.31 148 ASP B O 1
ATOM 2459 N N . ARG B 1 149 ? 9.211 -4.102 -9.516 1 89.88 149 ARG B N 1
ATOM 2460 C CA . ARG B 1 149 ? 8.188 -3.371 -8.781 1 89.88 149 ARG B CA 1
ATOM 2461 C C . ARG B 1 149 ? 8.609 -1.925 -8.547 1 89.88 149 ARG B C 1
ATOM 2463 O O . ARG B 1 149 ? 8.008 -1.221 -7.734 1 89.88 149 ARG B O 1
ATOM 2470 N N . GLU B 1 150 ? 9.609 -1.551 -9.195 1 83.12 150 GLU B N 1
ATOM 2471 C CA . GLU B 1 150 ? 10.156 -0.224 -8.922 1 83.12 150 GLU B CA 1
ATOM 2472 C C . GLU B 1 150 ? 9.875 0.736 -10.07 1 83.12 150 GLU B C 1
ATOM 2474 O O . GLU B 1 150 ? 9.734 1.943 -9.867 1 83.12 150 GLU B O 1
ATOM 2479 N N . HIS B 1 151 ? 9.781 0.229 -11.234 1 78.38 151 HIS B N 1
ATOM 2480 C CA . HIS B 1 151 ? 9.609 1.092 -12.398 1 78.38 151 HIS B CA 1
ATOM 2481 C C . HIS B 1 151 ? 8.219 0.938 -13 1 78.38 151 HIS B C 1
ATOM 2483 O O . HIS B 1 151 ? 7.859 -0.14 -13.477 1 78.38 151 HIS B O 1
ATOM 2489 N N . ASP B 1 152 ? 7.438 2.043 -12.734 1 69.81 152 ASP B N 1
ATOM 2490 C CA . ASP B 1 152 ? 6.07 2.018 -13.242 1 69.81 152 ASP B CA 1
ATOM 2491 C C . ASP B 1 152 ? 6.051 1.782 -14.75 1 69.81 152 ASP B C 1
ATOM 2493 O O . ASP B 1 152 ? 6.734 2.479 -15.508 1 69.81 152 ASP B O 1
ATOM 2497 N N . SER B 1 153 ? 5.531 0.809 -15.148 1 58.41 153 SER B N 1
ATOM 2498 C CA . SER B 1 153 ? 5.41 0.509 -16.578 1 58.41 153 SER B CA 1
ATOM 2499 C C . SER B 1 153 ? 4.379 1.408 -17.25 1 58.41 153 SER B C 1
ATOM 2501 O O . SER B 1 153 ? 4.277 1.439 -18.469 1 58.41 153 SER B O 1
ATOM 2503 N N . SER B 1 154 ? 3.416 1.916 -16.469 1 51.56 154 SER B N 1
ATOM 2504 C CA . SER B 1 154 ? 2.43 2.785 -17.094 1 51.56 154 SER B CA 1
ATOM 2505 C C . SER B 1 154 ? 3.082 4.035 -17.672 1 51.56 154 SER B C 1
ATOM 2507 O O . SER B 1 154 ? 2.434 4.812 -18.375 1 51.56 154 SER B O 1
ATOM 2509 N N . ARG B 1 155 ? 4.301 4.434 -17.156 1 44.91 155 ARG B N 1
ATOM 2510 C CA . ARG B 1 155 ? 4.852 5.652 -17.75 1 44.91 155 ARG B CA 1
ATOM 2511 C C . ARG B 1 155 ? 4.906 5.551 -19.266 1 44.91 155 ARG B C 1
ATOM 2513 O O . ARG B 1 155 ? 5.688 4.766 -19.812 1 44.91 155 ARG B O 1
ATOM 2520 N N . GLY B 1 156 ? 3.854 5.527 -19.812 1 40.62 156 GLY B N 1
ATOM 2521 C CA . GLY B 1 156 ? 3.971 5.969 -21.188 1 40.62 156 GLY B CA 1
ATOM 2522 C C . GLY B 1 156 ? 5.066 6.996 -21.406 1 40.62 156 GLY B C 1
ATOM 2523 O O . GLY B 1 156 ? 5.512 7.637 -20.438 1 40.62 156 GLY B O 1
ATOM 2524 N N . TYR B 1 157 ? 5.902 6.793 -22.422 1 36.38 157 TYR B N 1
ATOM 2525 C CA . TYR B 1 157 ? 6.801 7.805 -22.969 1 36.38 157 TYR B CA 1
ATOM 2526 C C . TYR B 1 157 ? 6.211 9.203 -22.828 1 36.38 157 TYR B C 1
ATOM 2528 O O . TYR B 1 157 ? 5.082 9.453 -23.25 1 36.38 157 TYR B O 1
ATOM 2536 N N . PHE B 1 158 ? 6.41 9.758 -21.703 1 34.97 158 PHE B N 1
ATOM 2537 C CA . PHE B 1 158 ? 6.172 11.188 -21.859 1 34.97 158 PHE B CA 1
ATOM 2538 C C . PHE B 1 158 ? 6.566 11.656 -23.25 1 34.97 158 PHE B C 1
ATOM 2540 O O . PHE B 1 158 ? 7.75 11.664 -23.594 1 34.97 158 PHE B O 1
ATOM 2547 N N . CYS B 1 159 ? 6.004 11.203 -24.344 1 33.12 159 CYS B N 1
ATOM 2548 C CA . CYS B 1 159 ? 6.258 11.977 -25.562 1 33.12 159 CYS B CA 1
ATOM 2549 C C . CYS B 1 159 ? 6.141 13.469 -25.297 1 33.12 159 CYS B C 1
ATOM 2551 O O . CYS B 1 159 ? 5.113 13.938 -24.797 1 33.12 159 CYS B O 1
ATOM 2553 N N . ALA B 1 160 ? 7.234 14.102 -24.938 1 29.86 160 ALA B N 1
ATOM 2554 C CA . ALA B 1 160 ? 7.227 15.531 -25.203 1 29.86 160 ALA B CA 1
ATOM 2555 C C . ALA B 1 160 ? 6.273 15.875 -26.359 1 29.86 160 ALA B C 1
ATOM 2557 O O . ALA B 1 160 ? 6.203 15.148 -27.344 1 29.86 160 ALA B O 1
ATOM 2558 N N . ALA B 1 161 ? 5.254 16.547 -26.25 1 33.03 161 ALA B N 1
ATOM 2559 C CA . ALA B 1 161 ? 4.492 17.016 -27.406 1 33.03 161 ALA B CA 1
ATOM 2560 C C . ALA B 1 161 ? 5.367 17.047 -28.656 1 33.03 161 ALA B C 1
ATOM 2562 O O . ALA B 1 161 ? 4.855 17.156 -29.781 1 33.03 161 ALA B O 1
ATOM 2563 N N . GLY B 1 162 ? 6.656 17.484 -28.688 1 31.97 162 GLY B N 1
ATOM 2564 C CA . GLY B 1 162 ? 7.129 17.656 -30.047 1 31.97 162 GLY B CA 1
ATOM 2565 C C . GLY B 1 162 ? 7.348 16.359 -30.781 1 31.97 162 GLY B C 1
ATOM 2566 O O . GLY B 1 162 ? 7.141 16.281 -32 1 31.97 162 GLY B O 1
ATOM 2567 N N . THR B 1 163 ? 8.461 15.547 -30.562 1 31.77 163 THR B N 1
ATOM 2568 C CA . THR B 1 163 ? 8.875 14.586 -31.578 1 31.77 163 THR B CA 1
ATOM 2569 C C . THR B 1 163 ? 8.008 13.328 -31.516 1 31.77 163 THR B C 1
ATOM 2571 O O . THR B 1 163 ? 7.543 12.945 -30.438 1 31.77 163 THR B O 1
ATOM 2574 N N . ALA B 1 164 ? 7.633 12.805 -32.812 1 30.62 164 ALA B N 1
ATOM 2575 C CA . ALA B 1 164 ? 7.047 11.531 -33.219 1 30.62 164 ALA B CA 1
ATOM 2576 C C . ALA B 1 164 ? 7.688 10.359 -32.469 1 30.62 164 ALA B C 1
ATOM 2578 O O . ALA B 1 164 ? 8.914 10.219 -32.469 1 30.62 164 ALA B O 1
ATOM 2579 N N . PRO B 1 165 ? 7.137 9.852 -31.547 1 33.28 165 PRO B N 1
ATOM 2580 C CA . PRO B 1 165 ? 7.809 8.672 -31 1 33.28 165 PRO B CA 1
ATOM 2581 C C . PRO B 1 165 ? 8.109 7.613 -32.062 1 33.28 165 PRO B C 1
ATOM 2583 O O . PRO B 1 165 ? 7.207 7.215 -32.812 1 33.28 165 PRO B O 1
ATOM 2586 N N . VAL B 1 166 ? 9.234 7.766 -32.75 1 27.45 166 VAL B N 1
ATOM 2587 C CA . VAL B 1 166 ? 9.602 6.637 -33.594 1 27.45 166 VAL B CA 1
ATOM 2588 C C . VAL B 1 166 ? 9.688 5.363 -32.781 1 27.45 166 VAL B C 1
ATOM 2590 O O . VAL B 1 166 ? 10.43 5.309 -31.781 1 27.45 166 VAL B O 1
ATOM 2593 N N . VAL B 1 167 ? 8.648 4.676 -32.594 1 28.48 167 VAL B N 1
ATOM 2594 C CA . VAL B 1 167 ? 8.609 3.311 -32.062 1 28.48 167 VAL B CA 1
ATOM 2595 C C . VAL B 1 167 ? 9.633 2.447 -32.812 1 28.48 167 VAL B C 1
ATOM 2597 O O . VAL B 1 167 ? 9.531 2.254 -34.031 1 28.48 167 VAL B O 1
ATOM 2600 N N . ASP B 1 168 ? 10.945 2.773 -32.5 1 27.12 168 ASP B N 1
ATOM 2601 C CA . ASP B 1 168 ? 11.75 1.828 -33.25 1 27.12 168 ASP B CA 1
ATOM 2602 C C . ASP B 1 168 ? 11.391 0.387 -32.906 1 27.12 168 ASP B C 1
ATOM 2604 O O . ASP B 1 168 ? 10.773 0.135 -31.859 1 27.12 168 ASP B O 1
ATOM 2608 N N . LYS B 1 169 ? 11.82 -0.628 -33.781 1 28.09 169 LYS B N 1
ATOM 2609 C CA . LYS B 1 169 ? 11.57 -2.066 -33.844 1 28.09 169 LYS B CA 1
ATOM 2610 C C . LYS B 1 169 ? 11.781 -2.717 -32.5 1 28.09 169 LYS B C 1
ATOM 2612 O O . LYS B 1 169 ? 11.078 -3.66 -32.125 1 28.09 169 LYS B O 1
ATOM 2617 N N . GLY B 1 170 ? 12.922 -2.744 -31.906 1 26.97 170 GLY B N 1
ATOM 2618 C CA . GLY B 1 170 ? 13.453 -3.713 -30.953 1 26.97 170 GLY B CA 1
ATOM 2619 C C . GLY B 1 170 ? 12.953 -3.502 -29.531 1 26.97 170 GLY B C 1
ATOM 2620 O O . GLY B 1 170 ? 13.359 -4.211 -28.609 1 26.97 170 GLY B O 1
ATOM 2621 N N . GLY B 1 171 ? 11.703 -3.104 -29.141 1 25.33 171 GLY B N 1
ATOM 2622 C CA . GLY B 1 171 ? 10.906 -2.893 -27.938 1 25.33 171 GLY B CA 1
ATOM 2623 C C . GLY B 1 171 ? 11.516 -1.871 -27 1 25.33 171 GLY B C 1
ATOM 2624 O O . GLY B 1 171 ? 11.047 -1.71 -25.875 1 25.33 171 GLY B O 1
ATOM 2625 N N . TRP B 1 172 ? 12.625 -1.606 -26.969 1 22.67 172 TRP B N 1
ATOM 2626 C CA . TRP B 1 172 ? 13.469 -0.653 -26.25 1 22.67 172 TRP B CA 1
ATOM 2627 C C . TRP B 1 172 ? 13.117 0.78 -26.641 1 22.67 172 TRP B C 1
ATOM 2629 O O . TRP B 1 172 ? 12.773 1.055 -27.797 1 22.67 172 TRP B O 1
ATOM 2639 N N . MET B 1 173 ? 12.477 1.71 -25.797 1 27.02 173 MET B N 1
ATOM 2640 C CA . MET B 1 173 ? 12.547 3.039 -26.391 1 27.02 173 MET B CA 1
ATOM 2641 C C . MET B 1 173 ? 13.992 3.529 -26.453 1 27.02 173 MET B C 1
ATOM 2643 O O . MET B 1 173 ? 14.781 3.285 -25.547 1 27.02 173 MET B O 1
#

Radius of gyration: 30.01 Å; Cα contacts (8 Å, |Δi|>4): 311; chains: 2; bounding box: 114×109×83 Å

Organism: NCBI:txid702518

pLDDT: mean 71.38, std 28.62, range [22.67, 97.88]